Protein AF-A0A765T7K8-F1 (afdb_monomer_lite)

Sequence (261 aa):
RKKAEQQAQQDKNAQQQSDTEASRLKYTEEAQKAYERLQTPLEKYTARQEELNKALKDGKILQADYNTLMAAAKKDYEATLKKPKQFGVKVSAGDRQEDSAHAALLTLQAELRTLEKHAGANEKISQQRRDLWKAESQFAVLEEAAQRRQLSAQEKSLLVHKEETLEYKRQLAELGDKVEHQKRLNTLAQQADKFAQQQRAKRAAIDAKNRGMTDRQAAREATEQRLKEQYGDNPLALNNVMSEQKKTWAAEDQLRGSWMA

Organism: Escherichia coli (NCBI:txid562)

Secondary structure (DSSP, 8-state):
-HHHHHHHHHHHHHHHHHHHHHHHHHHHHHHHHHHHHHS-HHHHHHHHHHHHHHHHHTTSS-HHHHHHHHHHHHHHHHHHHS-------PPPHHHHHHHHHHHHHHHHHHHHHHHHHTGGGT-PPPHHHHHHHHHHHHHHHHHHHHHHSPPPHHHHHHHHTHHHHHHHHHHHHHHHHHHHHHHHHHHHHHHHHHHHHHHHHHHHHHHHHHTT--HHHHHHHHHHHHHHHHHTT-HHHHHHHHHHHHHHHHHHHHHHHHHH-

InterPro domains:
  IPR006431 Bacteriophage tail tape measure, C-terminal [TIGR01541] (102-261)

Structure (mmCIF, N/CA/C/O backbone):
data_AF-A0A765T7K8-F1
#
_entry.id   AF-A0A765T7K8-F1
#
loop_
_atom_site.group_PDB
_atom_site.id
_atom_site.type_symbol
_atom_site.label_atom_id
_atom_site.label_alt_id
_atom_site.label_comp_id
_atom_site.label_asym_id
_atom_site.label_entity_id
_atom_site.label_seq_id
_atom_site.pdbx_PDB_ins_code
_atom_site.Cartn_x
_atom_site.Cartn_y
_atom_site.Cartn_z
_atom_site.occupancy
_atom_site.B_iso_or_equiv
_atom_site.auth_seq_id
_atom_site.auth_comp_id
_atom_site.auth_asym_id
_atom_site.auth_atom_id
_atom_site.pdbx_PDB_model_num
ATOM 1 N N . ARG A 1 1 ? -81.537 32.402 48.163 1.00 58.38 1 ARG A N 1
ATOM 2 C CA . ARG A 1 1 ? -80.990 31.639 47.013 1.00 58.38 1 ARG A CA 1
ATOM 3 C C . ARG A 1 1 ? -79.795 32.365 46.382 1.00 58.38 1 ARG A C 1
ATOM 5 O O . ARG A 1 1 ? -78.698 31.879 46.593 1.00 58.38 1 ARG A O 1
ATOM 12 N N . LYS A 1 2 ? -79.936 33.591 45.845 1.00 57.03 2 LYS A N 1
ATOM 13 C CA . LYS A 1 2 ? -78.810 34.379 45.271 1.00 57.03 2 LYS A CA 1
ATOM 14 C C . LYS A 1 2 ? -77.553 34.544 46.157 1.00 57.03 2 LYS A C 1
ATOM 16 O O . LYS A 1 2 ? -76.443 34.485 45.649 1.00 57.03 2 LYS A O 1
ATOM 21 N N . LYS A 1 3 ? -77.706 34.714 47.479 1.00 57.28 3 LYS A N 1
ATOM 22 C CA . LYS A 1 3 ? -76.573 34.900 48.415 1.00 57.28 3 LYS A CA 1
ATOM 23 C C . LYS A 1 3 ? -75.748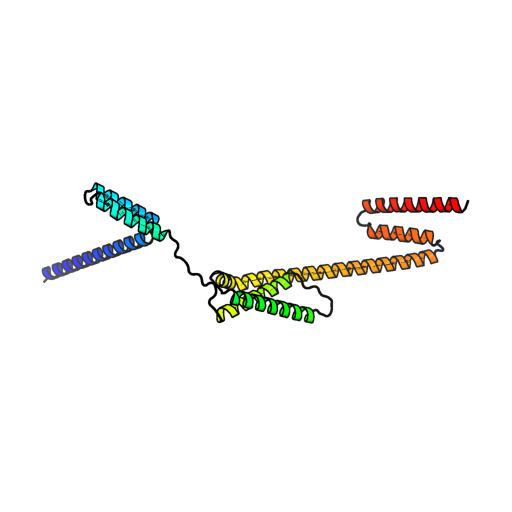 33.619 48.648 1.00 57.28 3 LYS A C 1
ATOM 25 O O . LYS A 1 3 ? -74.546 33.699 48.845 1.00 57.28 3 LYS A O 1
ATOM 30 N N . ALA A 1 4 ? -76.388 32.447 48.586 1.00 61.38 4 ALA A N 1
ATOM 31 C CA . ALA A 1 4 ? -75.717 31.152 48.738 1.00 61.38 4 ALA A CA 1
ATOM 32 C C . ALA A 1 4 ? -74.970 30.745 47.456 1.00 61.38 4 ALA A C 1
ATOM 34 O O . ALA A 1 4 ? -73.890 30.172 47.528 1.00 61.38 4 ALA A O 1
ATOM 35 N N . GLU A 1 5 ? -75.509 31.103 46.287 1.00 60.47 5 GLU A N 1
ATOM 36 C CA . GLU A 1 5 ? -74.840 30.909 44.993 1.00 60.47 5 GLU A CA 1
ATOM 37 C C . GLU A 1 5 ? -73.615 31.823 44.837 1.00 60.47 5 GLU A C 1
ATOM 39 O O . GLU A 1 5 ? -72.589 31.375 44.336 1.00 60.47 5 GLU A O 1
ATOM 44 N N . GLN A 1 6 ? -73.674 33.071 45.322 1.00 63.88 6 GLN A N 1
ATOM 45 C CA . GLN A 1 6 ? -72.508 33.966 45.340 1.00 63.88 6 GLN A CA 1
ATOM 46 C C . GLN A 1 6 ? -71.390 33.470 46.266 1.00 63.88 6 GLN A C 1
ATOM 48 O O . GLN A 1 6 ? -70.230 33.505 45.865 1.00 63.88 6 GLN A O 1
ATOM 53 N N . GLN A 1 7 ? -71.728 32.965 47.457 1.00 67.38 7 GLN A N 1
ATOM 54 C CA . GLN A 1 7 ? -70.745 32.401 48.388 1.00 67.38 7 GLN A CA 1
ATOM 55 C C . GLN A 1 7 ? -70.076 31.148 47.800 1.00 67.38 7 GLN A C 1
ATOM 57 O O . GLN A 1 7 ? -68.855 31.063 47.753 1.00 67.38 7 GLN A O 1
ATOM 62 N N . ALA A 1 8 ? -70.867 30.228 47.234 1.00 70.56 8 ALA A N 1
ATOM 63 C CA . ALA A 1 8 ? -70.343 29.019 46.596 1.00 70.56 8 ALA A CA 1
ATOM 64 C C . ALA A 1 8 ? -69.451 29.321 45.377 1.00 70.56 8 ALA A C 1
ATOM 66 O O . ALA A 1 8 ? -68.524 28.566 45.084 1.00 70.56 8 ALA A O 1
ATOM 67 N N . GLN A 1 9 ? -69.714 30.418 44.658 1.00 67.94 9 GLN A N 1
ATOM 68 C CA . GLN A 1 9 ? -68.868 30.861 43.550 1.00 67.94 9 GLN A CA 1
ATOM 69 C C . GLN A 1 9 ? -67.563 31.512 44.040 1.00 67.94 9 GLN A C 1
ATOM 71 O O . GLN A 1 9 ? -66.519 31.314 43.422 1.00 67.94 9 GLN A O 1
ATOM 76 N N . GLN A 1 10 ? -67.596 32.251 45.155 1.00 69.88 10 GLN A N 1
ATOM 77 C CA . GLN A 1 10 ? -66.394 32.807 45.789 1.00 69.88 10 GLN A CA 1
ATOM 78 C C . GLN A 1 10 ? -65.484 31.713 46.354 1.00 69.88 10 GLN A C 1
ATOM 80 O O . GLN A 1 10 ? -64.283 31.751 46.094 1.00 69.88 10 GLN A O 1
ATOM 85 N N . ASP A 1 11 ? -66.042 30.708 47.030 1.00 71.38 11 ASP A N 1
ATOM 86 C CA . ASP A 1 11 ? -65.268 29.591 47.584 1.00 71.38 11 ASP A CA 1
ATOM 87 C C . ASP A 1 11 ? -64.615 28.757 46.467 1.00 71.38 11 ASP A C 1
ATOM 89 O O . ASP A 1 11 ? -63.445 28.390 46.559 1.00 71.38 11 ASP A O 1
ATOM 93 N N . LYS A 1 12 ? -65.322 28.537 45.346 1.00 73.88 12 LYS A N 1
ATOM 94 C CA . LYS A 1 12 ? -64.746 27.891 44.153 1.00 73.88 12 LYS A CA 1
ATOM 95 C C . LYS A 1 12 ? -63.601 28.698 43.541 1.00 73.88 12 LYS A C 1
ATOM 97 O O . LYS A 1 12 ? -62.597 28.110 43.151 1.00 73.88 12 LYS A O 1
ATOM 102 N N . ASN A 1 13 ? -63.731 30.023 43.467 1.00 70.69 13 ASN A N 1
ATOM 103 C CA . ASN A 1 13 ? -62.672 30.885 42.941 1.00 70.69 13 ASN A CA 1
ATOM 104 C C . ASN A 1 13 ? -61.448 30.922 43.871 1.00 70.69 13 ASN A C 1
ATOM 106 O O . ASN A 1 13 ? -60.323 30.891 43.382 1.00 70.69 13 ASN A O 1
ATOM 110 N N . ALA A 1 14 ? -61.649 30.940 45.193 1.00 70.25 14 ALA A N 1
ATOM 111 C CA . ALA A 1 14 ? -60.563 30.877 46.173 1.00 70.25 14 ALA A CA 1
ATOM 112 C C . ALA A 1 14 ? -59.824 29.528 46.119 1.00 70.25 14 ALA A C 1
ATOM 114 O O . ALA A 1 14 ? -58.594 29.495 46.146 1.00 70.25 14 ALA A O 1
ATOM 115 N N . GLN A 1 15 ? -60.561 28.424 45.954 1.00 68.75 15 GLN A N 1
ATOM 116 C CA . GLN A 1 15 ? -59.975 27.095 45.778 1.00 68.75 15 GLN A CA 1
ATOM 117 C C . GLN A 1 15 ? -59.142 27.017 44.489 1.00 68.75 15 GLN A C 1
ATOM 119 O O . GLN A 1 15 ? -57.998 26.577 44.520 1.00 68.75 15 GLN A O 1
ATOM 124 N N . GLN A 1 16 ? -59.668 27.531 43.371 1.00 70.38 16 GLN A N 1
ATOM 125 C CA . GLN A 1 16 ? -58.941 27.579 42.098 1.00 70.38 16 GLN A CA 1
ATOM 126 C C . GLN A 1 16 ? -57.680 28.449 42.172 1.00 70.38 16 GLN A C 1
ATOM 128 O O . GLN A 1 16 ? -56.655 28.090 41.593 1.00 70.38 16 GLN A O 1
ATOM 133 N N . GLN A 1 17 ? -57.723 29.574 42.893 1.00 67.00 17 GLN A N 1
ATOM 134 C CA . GLN A 1 17 ? -56.542 30.409 43.130 1.00 67.00 17 GLN A CA 1
ATOM 135 C C . GLN A 1 17 ? -55.492 29.672 43.969 1.00 67.00 17 GLN A C 1
ATOM 137 O O . GLN A 1 17 ? -54.326 29.648 43.580 1.00 67.00 17 GLN A O 1
ATOM 142 N N . SER A 1 18 ? -55.904 28.991 45.042 1.00 69.81 18 SER A N 1
ATOM 143 C CA . SER A 1 18 ? -55.010 28.181 45.879 1.00 69.81 18 SER A CA 1
ATOM 144 C C . SER A 1 18 ? -54.365 27.025 45.102 1.00 69.81 18 SER A C 1
ATOM 146 O O . SER A 1 18 ? -53.151 26.834 45.178 1.00 69.81 18 SER A O 1
ATOM 148 N N . ASP A 1 19 ? -55.136 26.312 44.277 1.00 69.44 19 ASP A N 1
ATOM 149 C CA . ASP A 1 19 ? -54.627 25.219 43.440 1.00 69.44 19 ASP A CA 1
ATOM 150 C C . ASP A 1 19 ? -53.649 25.729 42.364 1.00 69.44 19 ASP A C 1
ATOM 152 O O . ASP A 1 19 ? -52.664 25.061 42.023 1.00 69.44 19 ASP A O 1
ATOM 156 N N . THR A 1 20 ? -53.872 26.949 41.861 1.00 68.00 20 THR A N 1
ATOM 157 C CA . THR A 1 20 ? -52.977 27.614 40.902 1.00 68.00 20 THR A CA 1
ATOM 158 C C . THR A 1 20 ? -51.671 28.050 41.569 1.00 68.00 20 THR A C 1
ATOM 160 O O . THR A 1 20 ? -50.594 27.841 41.008 1.00 68.00 20 THR A O 1
ATOM 163 N N . GLU A 1 21 ? -51.732 28.604 42.782 1.00 70.00 21 GLU A N 1
ATOM 164 C CA . GLU A 1 21 ? -50.549 28.976 43.566 1.00 70.00 21 GLU A CA 1
ATOM 165 C C . GLU A 1 21 ? -49.727 27.752 43.976 1.00 70.00 21 GLU A C 1
ATOM 167 O O . GLU A 1 21 ? -48.508 27.745 43.799 1.00 70.00 21 GLU A O 1
ATOM 172 N N . ALA A 1 22 ? -50.381 26.678 44.425 1.00 72.12 22 ALA A N 1
ATOM 173 C CA . ALA A 1 22 ? -49.722 25.419 44.756 1.00 72.12 22 ALA A CA 1
ATOM 174 C C . ALA A 1 22 ? -49.030 24.794 43.533 1.00 72.12 22 ALA A C 1
ATOM 176 O O . ALA A 1 22 ? -47.910 24.290 43.637 1.00 72.12 22 ALA A O 1
ATOM 177 N N . SER A 1 23 ? -49.658 24.863 42.356 1.00 70.06 23 SER A N 1
ATOM 178 C CA . SER A 1 23 ? -49.063 24.379 41.102 1.00 70.06 23 SER A CA 1
ATOM 179 C C . SER A 1 23 ? -47.876 25.237 40.660 1.00 70.06 23 SER A C 1
ATOM 181 O O . SER A 1 23 ? -46.854 24.706 40.223 1.00 70.06 23 SER A O 1
ATOM 183 N N . ARG A 1 24 ? -47.966 26.563 40.829 1.00 69.56 24 ARG A N 1
ATOM 184 C CA . ARG A 1 24 ? -46.871 27.495 40.535 1.00 69.56 24 ARG A CA 1
ATOM 185 C C . ARG A 1 24 ? -45.675 27.263 41.459 1.00 69.56 24 ARG A C 1
ATOM 187 O O . ARG A 1 24 ? -44.549 27.242 40.972 1.00 69.56 24 ARG A O 1
ATOM 194 N N . LEU A 1 25 ? -45.918 27.023 42.749 1.00 70.62 25 LEU A N 1
ATOM 195 C CA . LEU A 1 25 ? -44.881 26.694 43.732 1.00 70.62 25 LEU A CA 1
ATOM 196 C C . LEU A 1 25 ? -44.179 25.373 43.398 1.00 70.62 25 LEU A C 1
ATOM 198 O O . LEU A 1 25 ? -42.950 25.340 43.335 1.00 70.62 25 LEU A O 1
ATOM 202 N N . LYS A 1 26 ? -44.936 24.316 43.077 1.00 71.50 26 LYS A N 1
ATOM 203 C CA . LYS A 1 26 ? -44.362 23.031 42.641 1.00 71.50 26 LYS A CA 1
ATOM 204 C C . LYS A 1 26 ? -43.491 23.181 41.395 1.00 71.50 26 LYS A C 1
ATOM 206 O O . LYS A 1 26 ? -42.377 22.671 41.373 1.00 71.50 26 LYS A O 1
ATOM 211 N N . TYR A 1 27 ? -43.954 23.939 40.399 1.00 66.44 27 TYR A N 1
ATOM 212 C CA . TYR A 1 27 ? -43.170 24.203 39.192 1.00 66.44 27 TYR A CA 1
ATOM 213 C C . TYR A 1 27 ? -41.882 24.984 39.498 1.00 66.44 27 TYR A C 1
ATOM 215 O O . TYR A 1 27 ? -40.828 24.677 38.946 1.00 66.44 27 TYR A O 1
ATOM 223 N N . THR A 1 28 ? -41.926 25.963 40.411 1.00 63.03 28 THR A N 1
ATOM 224 C CA . THR A 1 28 ? -40.717 26.694 40.824 1.00 63.03 28 THR A CA 1
ATOM 225 C C . THR A 1 28 ? -39.743 25.832 41.624 1.00 63.03 28 THR A C 1
ATOM 227 O O . THR A 1 28 ? -38.540 25.933 41.401 1.00 63.03 28 THR A O 1
ATOM 230 N N . GLU A 1 29 ? -40.231 24.948 42.496 1.00 69.38 29 GLU A N 1
ATOM 231 C CA . GLU A 1 29 ? -39.387 24.010 43.246 1.00 69.38 29 GLU A CA 1
ATOM 232 C C . GLU A 1 29 ? -38.739 22.968 42.327 1.00 69.38 29 GLU A C 1
ATOM 234 O O . GLU A 1 29 ? -37.563 22.636 42.482 1.00 69.38 29 GLU A O 1
ATOM 239 N N . GLU A 1 30 ? -39.479 22.451 41.345 1.00 66.62 30 GLU A N 1
ATOM 240 C CA . GLU A 1 30 ? -38.943 21.526 40.346 1.00 66.62 30 GLU A CA 1
ATOM 241 C C . GLU A 1 30 ? -37.918 22.205 39.434 1.00 66.62 30 GLU A C 1
ATOM 243 O O . GLU A 1 30 ? -36.868 21.621 39.159 1.00 66.62 30 GLU A O 1
ATOM 248 N N . ALA A 1 31 ? -38.165 23.454 39.029 1.00 58.75 31 ALA A N 1
ATOM 249 C CA . ALA A 1 31 ? -37.215 24.247 38.255 1.00 58.75 31 ALA A CA 1
ATOM 250 C C . ALA A 1 31 ? -35.927 24.544 39.045 1.00 58.75 31 ALA A C 1
ATOM 252 O O . ALA A 1 31 ? -34.832 24.447 38.490 1.00 58.75 31 ALA A O 1
ATOM 253 N N . GLN A 1 32 ? -36.032 24.835 40.346 1.00 61.94 32 GLN A N 1
ATOM 254 C CA . GLN A 1 32 ? -34.874 25.013 41.228 1.00 61.94 32 GLN A CA 1
ATOM 255 C C . GLN A 1 32 ? -34.077 23.713 41.382 1.00 61.94 32 GLN A C 1
ATOM 257 O O . GLN A 1 32 ? -32.867 23.713 41.168 1.00 61.94 32 GLN A O 1
ATOM 262 N N . LYS A 1 33 ? -34.744 22.577 41.619 1.00 66.56 33 LYS A N 1
ATOM 263 C CA . LYS A 1 33 ? -34.088 21.257 41.678 1.00 66.56 33 LYS A CA 1
ATOM 264 C C . LYS A 1 33 ? -33.440 20.864 40.350 1.00 66.56 33 LYS A C 1
ATOM 266 O O . LYS A 1 33 ? -32.402 20.203 40.337 1.00 66.56 33 LYS A O 1
ATOM 271 N N . ALA A 1 34 ? -34.034 21.241 39.219 1.00 56.97 34 ALA A N 1
ATOM 272 C CA . ALA A 1 34 ? -33.445 21.028 37.899 1.00 56.97 34 ALA A CA 1
ATOM 273 C C . ALA A 1 34 ? -32.184 21.886 37.700 1.00 56.97 34 ALA A C 1
ATOM 275 O O . ALA A 1 34 ? -31.179 21.383 37.198 1.00 56.97 34 ALA A O 1
ATOM 276 N N . TYR A 1 35 ? -32.200 23.137 38.163 1.00 58.53 35 TYR A N 1
ATOM 277 C CA . TYR A 1 35 ? -31.032 24.016 38.149 1.00 58.53 35 TYR A CA 1
ATOM 278 C C . TYR A 1 35 ? -29.905 23.495 39.062 1.00 58.53 35 TYR A C 1
ATOM 280 O O . TYR A 1 35 ? -28.756 23.402 38.638 1.00 58.53 35 TYR A O 1
ATOM 288 N N . GLU A 1 36 ? -30.233 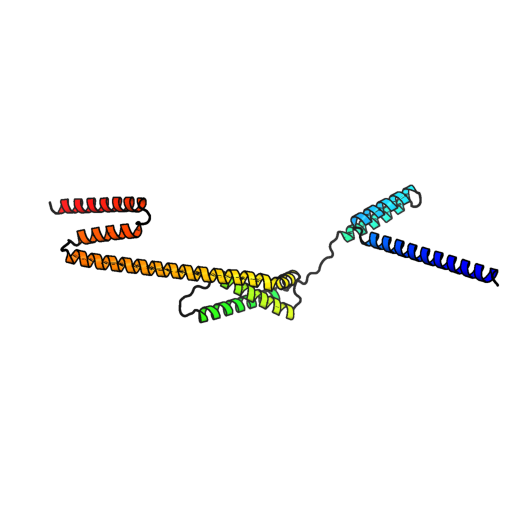23.027 40.269 1.00 61.72 36 GLU A N 1
ATOM 289 C CA . GLU A 1 36 ? -29.290 22.361 41.185 1.00 61.72 36 GLU A CA 1
ATOM 290 C C . GLU A 1 36 ? -28.697 21.072 40.591 1.00 61.72 36 GLU A C 1
ATOM 292 O O . GLU A 1 36 ? -27.556 20.700 40.871 1.00 61.72 36 GLU A O 1
ATOM 297 N N . ARG A 1 37 ? -29.440 20.359 39.738 1.00 61.06 37 ARG A N 1
ATOM 298 C CA . ARG A 1 37 ? -28.923 19.183 39.018 1.00 61.06 37 ARG A CA 1
ATOM 299 C C . ARG A 1 37 ? -27.948 19.553 37.901 1.00 61.06 37 ARG A C 1
ATOM 301 O O . ARG A 1 37 ? -27.043 18.763 37.645 1.00 61.06 37 ARG A O 1
ATOM 308 N N . LEU A 1 38 ? -28.110 20.724 37.285 1.00 57.84 38 LEU A N 1
ATOM 309 C CA . LEU A 1 38 ? -27.259 21.228 36.201 1.00 57.84 38 LEU A CA 1
ATOM 310 C C . LEU A 1 38 ? -25.970 21.905 36.692 1.00 57.84 38 LEU A C 1
ATOM 312 O O . LEU A 1 38 ? -25.028 22.020 35.913 1.00 57.84 38 LEU A O 1
ATOM 316 N N . GLN A 1 39 ? -25.903 22.314 37.963 1.00 68.50 39 GLN A N 1
ATOM 317 C CA . GLN A 1 39 ? -24.692 22.902 38.541 1.00 68.50 39 GLN A CA 1
ATOM 318 C C . GLN A 1 39 ? -23.508 21.930 38.513 1.00 68.50 39 GLN A C 1
ATOM 320 O O . GLN A 1 39 ? -23.612 20.760 38.911 1.00 68.50 39 GLN A O 1
ATOM 325 N N . THR A 1 40 ? -22.353 22.445 38.096 1.00 76.50 40 THR A N 1
ATOM 326 C CA . THR A 1 40 ? -21.094 21.700 38.119 1.00 76.50 40 THR A CA 1
ATOM 327 C C . THR A 1 40 ? -20.693 21.362 39.563 1.00 76.50 40 THR A C 1
ATOM 329 O O . THR A 1 40 ? -21.067 22.070 40.502 1.00 76.50 40 THR A O 1
ATOM 332 N N . PRO A 1 41 ? -19.908 20.294 39.798 1.00 77.88 41 PRO A N 1
ATOM 333 C CA . PRO A 1 41 ? -19.452 19.958 41.149 1.00 77.88 41 PRO A CA 1
ATOM 334 C C . PRO A 1 41 ? -18.697 21.099 41.849 1.00 77.88 41 PRO A C 1
ATOM 336 O O . PRO A 1 41 ? -18.806 21.246 43.065 1.00 77.88 41 PRO A O 1
ATOM 339 N N . LEU A 1 42 ? -17.977 21.928 41.084 1.00 78.81 42 LEU A N 1
ATOM 340 C CA . LEU A 1 42 ? -17.292 23.113 41.599 1.00 78.81 42 LEU A CA 1
ATOM 341 C C . LEU A 1 42 ? -18.289 24.195 42.033 1.00 78.81 42 LEU A C 1
ATOM 343 O O . LEU A 1 42 ? -18.158 24.723 43.132 1.00 78.81 42 LEU A O 1
ATOM 347 N N . GLU A 1 43 ? -19.314 24.469 41.224 1.00 81.25 43 GLU A N 1
ATOM 348 C CA . GLU A 1 43 ? -20.375 25.433 41.556 1.00 81.25 43 GLU A CA 1
ATOM 349 C C . GLU A 1 43 ? -21.179 25.015 42.795 1.00 81.25 43 GLU A C 1
ATOM 351 O O . GLU A 1 43 ? -21.548 25.855 43.616 1.00 81.25 43 GLU A O 1
ATOM 356 N N . LYS A 1 44 ? -21.406 23.709 42.983 1.00 80.38 44 LYS A N 1
ATOM 357 C CA . LYS A 1 44 ? -22.042 23.171 44.198 1.00 80.38 44 LYS A CA 1
ATOM 358 C C . LYS A 1 44 ? -21.182 23.392 45.436 1.00 80.38 44 LYS A C 1
ATOM 360 O O . LYS A 1 44 ? -21.698 23.763 46.488 1.00 80.38 44 LYS A O 1
ATOM 365 N N . TYR A 1 45 ? -19.872 23.186 45.312 1.00 81.81 45 TYR A N 1
ATOM 366 C CA . TYR A 1 45 ? -18.929 23.430 46.398 1.00 81.81 45 TYR A CA 1
ATOM 367 C C . TYR A 1 45 ? -18.862 24.920 46.765 1.00 81.81 45 TYR A C 1
ATOM 369 O O . TYR A 1 45 ? -18.935 25.259 47.947 1.00 81.81 45 TYR A O 1
ATOM 377 N N . THR A 1 46 ? -18.808 25.816 45.773 1.00 82.38 46 THR A N 1
ATOM 378 C CA . THR A 1 46 ? -18.792 27.267 46.015 1.00 82.38 46 THR A CA 1
ATOM 379 C C . THR A 1 46 ? -20.101 27.762 46.626 1.00 82.38 46 THR A C 1
ATOM 381 O O . THR A 1 46 ? -20.064 28.505 47.604 1.00 82.38 46 THR A O 1
ATOM 384 N N . ALA A 1 47 ? -21.255 27.292 46.141 1.00 81.88 47 ALA A N 1
ATOM 385 C CA . ALA A 1 47 ? -22.555 27.648 46.711 1.00 81.88 47 ALA A CA 1
ATOM 386 C C . ALA A 1 47 ? -22.687 27.177 48.170 1.00 81.88 47 ALA A C 1
ATOM 388 O O . ALA A 1 47 ? -23.154 27.923 49.032 1.00 81.88 47 ALA A O 1
ATOM 389 N N . ARG A 1 48 ? -22.199 25.967 48.482 1.00 82.19 48 ARG A N 1
ATOM 390 C CA . ARG A 1 48 ? -22.181 25.445 49.855 1.00 82.19 48 ARG A CA 1
ATOM 391 C C . ARG A 1 48 ? -21.256 26.252 50.765 1.00 82.19 48 ARG A C 1
ATOM 393 O O . ARG A 1 48 ? -21.596 26.504 51.918 1.00 82.19 48 ARG A O 1
ATOM 400 N N . GLN A 1 49 ? -20.107 26.687 50.254 1.00 79.00 49 GLN A N 1
ATOM 401 C CA . GLN A 1 49 ? -19.196 27.573 50.975 1.00 79.00 49 GLN A CA 1
ATOM 402 C C . GLN A 1 49 ? -19.848 28.931 51.284 1.00 79.00 49 GLN A C 1
ATOM 404 O O . GLN A 1 49 ? -19.722 29.431 52.402 1.00 79.00 49 GLN A O 1
ATOM 409 N N . GLU A 1 50 ? -20.561 29.529 50.331 1.00 85.50 50 GLU A N 1
ATOM 410 C CA . GLU A 1 50 ? -21.278 30.796 50.529 1.00 85.50 50 GLU A CA 1
ATOM 411 C C . GLU A 1 50 ? -22.423 30.673 51.541 1.00 85.50 50 GLU A C 1
ATOM 413 O O . GLU A 1 50 ? -22.563 31.529 52.418 1.00 85.50 50 GLU A O 1
ATOM 418 N N . GLU A 1 51 ? -23.195 29.587 51.474 1.00 86.62 51 GLU A N 1
ATOM 419 C CA . GLU A 1 51 ? -24.269 29.288 52.423 1.00 86.62 51 GLU A CA 1
ATOM 420 C C . GLU A 1 51 ? -23.732 29.160 53.856 1.00 86.62 51 GLU A C 1
ATOM 422 O O . GLU A 1 51 ? -24.242 29.807 54.773 1.00 86.62 51 GLU A O 1
ATOM 427 N N . LEU A 1 52 ? -22.656 28.389 54.046 1.00 84.19 52 LEU A N 1
ATOM 428 C CA . LEU A 1 52 ? -22.017 28.213 55.350 1.00 84.19 52 LEU A CA 1
ATOM 429 C C . LEU A 1 52 ? -21.426 29.529 55.877 1.00 84.19 52 LEU A C 1
ATOM 431 O O . LEU A 1 52 ? -21.572 29.838 57.058 1.00 84.19 52 LEU A O 1
ATOM 435 N N . ASN A 1 53 ? -20.820 30.345 55.009 1.00 85.75 53 ASN A N 1
ATOM 436 C CA . ASN A 1 53 ? -20.318 31.670 55.382 1.00 85.75 53 ASN A CA 1
ATOM 437 C C . ASN A 1 53 ? -21.442 32.611 55.828 1.00 85.75 53 ASN A C 1
ATOM 439 O O . ASN A 1 53 ? -21.268 33.379 56.776 1.00 85.75 53 ASN A O 1
ATOM 443 N N . LYS A 1 54 ? -22.596 32.566 55.157 1.00 86.69 54 LYS A N 1
ATOM 444 C CA . LYS A 1 54 ? -23.767 33.362 55.533 1.00 86.69 54 LYS A CA 1
ATOM 445 C C . LYS A 1 54 ? -24.373 32.870 56.846 1.00 86.69 54 LYS A C 1
ATOM 447 O O . LYS A 1 54 ? -24.648 33.683 57.717 1.00 86.69 54 LYS A O 1
ATOM 452 N N . ALA A 1 55 ? -24.507 31.557 57.028 1.00 83.81 55 ALA A N 1
ATOM 453 C CA . ALA A 1 55 ? -25.005 30.970 58.270 1.00 83.81 55 ALA A CA 1
ATOM 454 C C . ALA A 1 55 ? -24.110 31.306 59.475 1.00 83.81 55 ALA A C 1
ATOM 456 O O . ALA A 1 55 ? -24.624 31.554 60.565 1.00 83.81 55 ALA A O 1
ATOM 457 N N . LEU A 1 56 ? -22.788 31.357 59.273 1.00 84.25 56 LEU A N 1
ATOM 458 C CA . LEU A 1 56 ? -21.827 31.767 60.297 1.00 84.25 56 LEU A CA 1
ATOM 459 C C . LEU A 1 56 ? -21.968 33.260 60.636 1.00 84.25 56 LEU A C 1
ATOM 461 O O . LEU A 1 56 ? -21.999 33.619 61.810 1.00 84.25 56 LEU A O 1
ATOM 465 N N . LYS A 1 57 ? -22.108 34.127 59.622 1.00 85.06 57 LYS A N 1
ATOM 466 C CA . LYS A 1 57 ? -22.342 35.573 59.809 1.00 85.06 57 LYS A CA 1
ATOM 467 C C . LYS A 1 57 ? -23.670 35.873 60.506 1.00 85.06 57 LYS A C 1
ATOM 469 O O . LYS A 1 57 ? -23.720 36.762 61.347 1.00 85.06 57 LYS A O 1
ATOM 474 N N . ASP A 1 58 ? -24.714 35.115 60.182 1.00 86.25 58 ASP A N 1
ATOM 475 C CA . ASP A 1 58 ? -26.042 35.226 60.792 1.00 86.25 58 ASP A CA 1
ATOM 476 C C . ASP A 1 58 ? -26.094 34.609 62.211 1.00 86.25 58 ASP A C 1
ATOM 478 O O . ASP A 1 58 ? -27.154 34.607 62.835 1.00 86.25 58 ASP A O 1
ATOM 482 N N . GLY A 1 59 ? -24.988 34.040 62.716 1.00 85.06 59 GLY A N 1
ATOM 483 C CA . GLY A 1 59 ? -24.907 33.402 64.037 1.00 85.06 59 GLY A CA 1
ATOM 484 C C . GLY A 1 59 ? -25.698 32.094 64.167 1.00 85.06 59 GLY A C 1
ATOM 485 O O . GLY A 1 59 ? -25.924 31.621 65.277 1.00 85.06 59 GLY A O 1
ATOM 486 N N . LYS A 1 60 ? -26.135 31.504 63.047 1.00 85.00 60 LYS A N 1
ATOM 487 C CA . LYS A 1 60 ? -26.949 30.275 63.007 1.00 85.00 60 LYS A CA 1
ATOM 488 C C . LYS A 1 60 ? -26.129 29.002 63.205 1.00 85.00 60 LYS A C 1
ATOM 490 O O . LYS A 1 60 ? -26.702 27.957 63.497 1.00 85.00 60 LYS A O 1
ATOM 495 N N . ILE A 1 61 ? -24.814 29.084 63.017 1.00 82.88 61 ILE A N 1
ATOM 496 C CA . ILE A 1 61 ? -23.864 27.989 63.231 1.00 82.88 61 ILE A CA 1
ATOM 497 C C . ILE A 1 61 ? -22.645 28.501 63.997 1.00 82.88 61 ILE A C 1
ATOM 499 O O . ILE A 1 61 ? -22.270 29.668 63.870 1.00 82.88 61 ILE A O 1
ATOM 503 N N . LEU A 1 62 ? -21.999 27.622 64.763 1.00 88.50 62 LEU A N 1
ATOM 504 C CA . LEU A 1 62 ? -20.725 27.929 65.407 1.00 88.50 62 LEU A CA 1
ATOM 505 C C . LEU A 1 62 ? -19.557 27.698 64.439 1.00 88.50 62 LEU A C 1
ATOM 507 O O . LEU A 1 62 ? -19.656 26.945 63.469 1.00 88.50 62 LEU A O 1
ATOM 511 N N . GLN A 1 63 ? -18.399 28.293 64.736 1.00 81.00 63 GLN A N 1
ATOM 512 C CA . GLN A 1 63 ? -17.181 28.106 63.935 1.00 81.00 63 GLN A CA 1
ATOM 513 C C . GLN A 1 63 ? -16.767 26.623 63.825 1.00 81.00 63 GLN A C 1
ATOM 515 O O . GLN A 1 63 ? -16.246 26.197 62.794 1.00 81.00 63 GLN A O 1
ATOM 520 N N . ALA A 1 64 ? -17.017 25.826 64.870 1.00 83.12 64 ALA A N 1
ATOM 521 C CA . ALA A 1 64 ? -16.753 24.386 64.870 1.00 83.12 64 ALA A CA 1
ATOM 522 C C . ALA A 1 64 ? -17.644 23.630 63.865 1.00 83.12 64 ALA A C 1
ATOM 524 O O . ALA A 1 64 ? -17.154 22.776 63.118 1.00 83.12 64 ALA A O 1
ATOM 525 N N . ASP A 1 65 ? -18.925 23.997 63.789 1.00 79.69 65 ASP A N 1
ATOM 526 C CA . ASP A 1 65 ? -19.883 23.417 62.843 1.00 79.69 65 ASP A CA 1
ATOM 527 C C . ASP A 1 65 ? -19.545 23.830 61.410 1.00 79.69 65 ASP A C 1
ATOM 529 O O . ASP A 1 65 ? -19.537 22.991 60.509 1.00 79.69 65 ASP A O 1
ATOM 533 N N . TYR A 1 66 ? -19.164 25.097 61.205 1.00 83.25 66 TYR A N 1
ATOM 534 C CA . TYR A 1 66 ? -18.670 25.591 59.919 1.00 83.25 66 TYR A CA 1
ATOM 535 C C . TYR A 1 66 ? -17.479 24.762 59.420 1.00 83.25 66 TYR A C 1
ATOM 537 O O . TYR A 1 66 ? -17.488 24.282 58.287 1.00 83.25 66 TYR A O 1
ATOM 545 N N . ASN A 1 67 ? -16.474 24.535 60.273 1.00 83.81 67 ASN A N 1
ATOM 546 C CA . ASN A 1 67 ? -15.284 23.766 59.904 1.00 83.81 67 ASN A CA 1
ATOM 547 C C . ASN A 1 67 ? -15.632 22.310 59.546 1.00 83.81 67 ASN A C 1
ATOM 549 O O . ASN A 1 67 ? -15.096 21.764 58.580 1.00 83.81 67 ASN A O 1
ATOM 553 N N . THR A 1 68 ? -16.556 21.696 60.290 1.00 87.94 68 THR A N 1
ATOM 554 C CA . THR A 1 68 ? -17.007 20.314 60.061 1.00 87.94 68 THR A CA 1
ATOM 555 C C . THR A 1 68 ? -17.778 20.186 58.744 1.00 87.94 68 THR A C 1
ATOM 557 O O . THR A 1 68 ? -17.489 19.304 57.932 1.00 87.94 68 THR A O 1
ATOM 560 N N . LEU A 1 69 ? -18.718 21.099 58.487 1.00 83.31 69 LEU A N 1
ATOM 561 C CA . LEU A 1 69 ? -19.532 21.109 57.269 1.00 83.31 69 LEU A CA 1
ATOM 562 C C . LEU A 1 69 ? -18.709 21.470 56.027 1.00 83.31 69 LEU A C 1
ATOM 564 O O . LEU A 1 69 ? -18.923 20.890 54.962 1.00 83.31 69 LEU A O 1
ATOM 568 N N . MET A 1 70 ? -17.726 22.363 56.164 1.00 86.81 70 MET A N 1
ATOM 569 C CA . MET A 1 70 ? -16.790 22.698 55.092 1.00 86.81 70 MET A CA 1
ATOM 570 C C . MET A 1 70 ? -15.884 21.510 54.742 1.00 86.81 70 MET A C 1
ATOM 572 O O . MET A 1 70 ? -15.660 21.223 53.566 1.00 86.81 70 MET A O 1
ATOM 576 N N . ALA A 1 71 ? -15.389 20.778 55.746 1.00 85.25 71 ALA A N 1
ATOM 577 C CA . ALA A 1 71 ? -14.579 19.583 55.519 1.00 85.25 71 ALA A CA 1
ATOM 578 C C . ALA A 1 71 ? -15.374 18.481 54.797 1.00 85.25 71 ALA A C 1
ATOM 580 O O . ALA A 1 71 ? -14.846 17.843 53.884 1.00 85.25 71 ALA A O 1
ATOM 581 N N . ALA A 1 72 ? -16.647 18.293 55.158 1.00 84.75 72 ALA A N 1
ATOM 582 C CA . ALA A 1 72 ? -17.548 17.375 54.465 1.00 84.75 72 ALA A CA 1
ATOM 583 C C . ALA A 1 72 ? -17.779 17.800 53.004 1.00 84.75 72 ALA A C 1
ATOM 585 O O . ALA A 1 72 ? -17.541 17.008 52.096 1.00 84.75 72 ALA A O 1
ATOM 586 N N . ALA A 1 73 ? -18.118 19.073 52.766 1.00 83.94 73 ALA A N 1
ATOM 587 C CA . ALA A 1 73 ? -18.318 19.607 51.418 1.00 83.94 73 ALA A CA 1
ATOM 588 C C . ALA A 1 73 ? -17.061 19.465 50.539 1.00 83.94 73 ALA A C 1
ATOM 590 O O . ALA A 1 73 ? -17.151 19.111 49.363 1.00 83.94 73 ALA A O 1
ATOM 591 N N . LYS A 1 74 ? -15.874 19.687 51.117 1.00 85.31 74 LYS A N 1
ATOM 592 C CA . LYS A 1 74 ? -14.593 19.516 50.421 1.00 85.31 74 LYS A CA 1
ATOM 593 C C . LYS A 1 74 ? -14.337 18.054 50.065 1.00 85.31 74 LYS A C 1
ATOM 595 O O . LYS A 1 74 ? -13.913 17.765 48.950 1.00 85.31 74 LYS A O 1
ATOM 600 N N . LYS A 1 75 ? -14.625 17.131 50.983 1.00 86.19 75 LYS A N 1
ATOM 601 C CA . LYS A 1 75 ? -14.494 15.688 50.749 1.00 86.19 75 LYS A CA 1
ATOM 602 C C . LYS A 1 75 ? -15.426 15.208 49.635 1.00 86.19 75 LYS A C 1
ATOM 604 O O . LYS A 1 75 ? -15.002 14.408 48.803 1.00 86.19 75 LYS A O 1
ATOM 609 N N . ASP A 1 76 ? -16.654 15.716 49.592 1.00 78.44 76 ASP A N 1
ATOM 610 C CA . ASP A 1 76 ? -17.620 15.386 48.543 1.00 78.44 76 ASP A CA 1
ATOM 611 C C . ASP A 1 76 ? -17.166 15.933 47.181 1.00 78.44 76 ASP A C 1
ATOM 613 O O . ASP A 1 76 ? -17.168 15.202 46.190 1.00 78.44 76 ASP A O 1
ATOM 617 N N . TYR A 1 77 ? -16.656 17.168 47.130 1.00 81.25 77 TYR A N 1
ATOM 618 C CA . TYR A 1 77 ? -16.052 17.733 45.920 1.00 81.25 77 TYR A CA 1
ATOM 619 C C . TYR A 1 77 ? -14.833 16.921 45.444 1.00 81.25 77 TYR A C 1
ATOM 621 O O . TYR A 1 77 ? -14.752 16.528 44.279 1.00 81.25 77 TYR A O 1
ATOM 629 N N . GLU A 1 78 ? -13.917 16.565 46.344 1.00 81.38 78 GLU A N 1
ATOM 630 C CA . GLU A 1 78 ? -12.766 15.712 46.025 1.00 81.38 78 GLU A CA 1
ATOM 631 C C . GLU A 1 78 ? -13.178 14.309 45.548 1.00 81.38 78 GLU A C 1
ATOM 633 O O . GLU A 1 78 ? -12.511 13.727 44.689 1.00 81.38 78 GLU A O 1
ATOM 638 N N . ALA A 1 79 ? -14.284 13.761 46.057 1.00 78.38 79 ALA A N 1
ATOM 639 C CA . ALA A 1 79 ? -14.837 12.495 45.585 1.00 78.38 79 ALA A CA 1
ATOM 640 C C . ALA A 1 79 ? -15.375 12.603 44.149 1.00 78.38 79 ALA A C 1
ATOM 642 O O . ALA A 1 79 ? -15.182 11.672 43.370 1.00 78.38 79 ALA A O 1
ATOM 643 N N . THR A 1 80 ? -15.964 13.743 43.766 1.00 72.19 80 THR A N 1
ATOM 644 C CA . THR A 1 80 ? -16.377 13.988 42.369 1.00 72.19 80 THR A CA 1
ATOM 645 C C . THR A 1 80 ? -15.197 14.175 41.409 1.00 72.19 80 THR A C 1
ATOM 647 O O . THR A 1 80 ? -15.311 13.849 40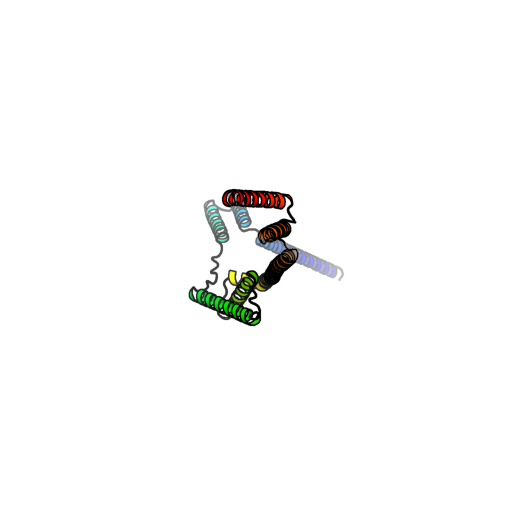.229 1.00 72.19 80 THR A O 1
ATOM 650 N N . LEU A 1 81 ? -14.042 14.640 41.904 1.00 68.38 81 LEU A N 1
ATOM 651 C CA . LEU A 1 81 ? -12.805 14.776 41.121 1.00 68.38 81 LEU A CA 1
ATOM 652 C C . LEU A 1 81 ? -12.071 13.444 40.913 1.00 68.38 81 LEU A C 1
ATOM 654 O O . LEU A 1 81 ? -11.357 13.266 39.920 1.00 68.38 81 LEU A O 1
ATOM 658 N N . LYS A 1 82 ? -12.231 12.483 41.828 1.00 65.81 82 LYS A N 1
ATOM 659 C CA . LYS A 1 82 ? -11.684 11.135 41.656 1.00 65.81 82 LYS A CA 1
ATOM 660 C C . LYS A 1 82 ? -12.512 10.400 40.604 1.00 65.81 82 LYS A C 1
ATOM 662 O O . LYS A 1 82 ? -13.576 9.867 40.903 1.00 65.81 82 LYS A O 1
ATOM 667 N N . LYS A 1 83 ? -11.996 10.348 39.367 1.00 55.84 83 LYS A N 1
ATOM 668 C CA . LYS A 1 83 ? -12.549 9.522 38.278 1.00 55.84 83 LYS A CA 1
ATOM 669 C C . LYS A 1 83 ? -12.950 8.143 38.829 1.00 55.84 83 LYS A C 1
ATOM 671 O O . LYS A 1 83 ? -12.119 7.520 39.501 1.00 55.84 83 LYS A O 1
ATOM 676 N N . PRO A 1 84 ? -14.158 7.626 38.536 1.00 51.97 84 PRO A N 1
ATOM 677 C CA . PRO A 1 84 ? -14.475 6.252 38.889 1.00 51.97 84 PRO A CA 1
ATOM 678 C C . PRO A 1 84 ? -13.418 5.347 38.249 1.00 51.97 84 PRO A C 1
ATOM 680 O O . PRO A 1 84 ? -13.103 5.497 37.065 1.00 51.97 84 PRO A O 1
ATOM 683 N N . LYS A 1 85 ? -12.830 4.432 39.033 1.00 49.94 85 LYS A N 1
ATOM 684 C CA . LYS A 1 85 ? -11.983 3.362 38.495 1.00 49.94 85 LYS A CA 1
ATOM 685 C C . LYS A 1 85 ? -12.852 2.544 37.545 1.00 49.94 85 LYS A C 1
ATOM 687 O O . LYS A 1 85 ? -13.575 1.652 37.976 1.00 49.94 85 LYS A O 1
ATOM 692 N N . GLN A 1 86 ? -12.802 2.863 36.256 1.00 50.72 86 GLN A N 1
ATOM 693 C CA . GLN A 1 86 ? -13.342 1.996 35.227 1.00 50.72 86 GLN A CA 1
ATOM 694 C C . GLN A 1 86 ? -12.485 0.732 35.252 1.00 50.72 86 GLN A C 1
ATOM 696 O O . GLN A 1 86 ? -11.358 0.719 34.755 1.00 50.72 86 GLN A O 1
ATOM 701 N N . PHE A 1 87 ? -12.990 -0.327 35.882 1.00 50.62 87 PHE A N 1
ATOM 702 C CA . PHE A 1 87 ? -12.488 -1.677 35.665 1.00 50.62 87 PHE A CA 1
ATOM 703 C C . PHE A 1 87 ? -12.835 -2.054 34.221 1.00 50.62 87 PHE A C 1
ATOM 705 O O . PHE A 1 87 ? -13.830 -2.716 33.950 1.00 50.62 87 PHE A O 1
ATOM 712 N N . GLY A 1 88 ? -12.058 -1.535 33.269 1.00 58.84 88 GLY A N 1
ATOM 713 C CA . GLY A 1 88 ? -12.167 -1.921 31.873 1.00 58.84 88 GLY A CA 1
ATOM 714 C C . GLY A 1 88 ? -11.842 -3.403 31.755 1.00 58.84 88 GLY A C 1
ATOM 715 O O . GLY A 1 88 ? -10.835 -3.855 32.304 1.00 58.84 88 GLY A O 1
ATOM 716 N N . VAL A 1 89 ? -12.699 -4.148 31.059 1.00 66.44 89 VAL A N 1
ATOM 717 C CA . VAL A 1 89 ? -12.459 -5.549 30.706 1.00 66.44 89 VAL A CA 1
ATOM 718 C C . VAL A 1 89 ? -11.078 -5.648 30.056 1.00 66.44 89 VAL A C 1
ATOM 720 O O . VAL A 1 89 ? -10.829 -5.053 29.004 1.00 66.44 89 VAL A O 1
ATOM 723 N N . LYS A 1 90 ? -10.155 -6.345 30.724 1.00 73.38 90 LYS A N 1
ATOM 724 C CA . LYS A 1 90 ? -8.804 -6.596 30.223 1.00 73.38 90 LYS A CA 1
ATOM 725 C C . LYS A 1 90 ? -8.796 -7.955 29.541 1.00 73.38 90 LYS A C 1
ATOM 727 O O . LYS A 1 90 ? -9.014 -8.967 30.194 1.00 73.38 90 LYS A O 1
ATOM 732 N N . VAL A 1 91 ? -8.508 -7.952 28.245 1.00 79.56 91 VAL A N 1
ATOM 733 C CA . VAL A 1 91 ? -8.255 -9.173 27.472 1.00 79.56 91 VAL A CA 1
ATOM 734 C C . VAL A 1 91 ? -7.048 -9.907 28.057 1.00 79.56 91 VAL A C 1
ATOM 736 O O . VAL A 1 91 ? -6.037 -9.256 28.358 1.00 79.56 91 VAL A O 1
ATOM 739 N N . SER A 1 92 ? -7.151 -11.224 28.243 1.00 83.94 92 SER A N 1
ATOM 740 C CA . SER A 1 92 ? -6.041 -12.016 28.772 1.00 83.94 92 SER A CA 1
ATOM 741 C C . SER A 1 92 ? -4.879 -12.070 27.770 1.00 83.94 92 SER A C 1
ATOM 743 O O . SER A 1 92 ? -5.047 -11.828 26.574 1.00 83.94 92 SER A O 1
ATOM 745 N N . ALA A 1 93 ? -3.665 -12.351 28.249 1.00 84.06 93 ALA A N 1
ATOM 746 C CA . ALA A 1 93 ? -2.508 -12.485 27.362 1.00 84.06 93 ALA A CA 1
ATOM 747 C C . ALA A 1 93 ? -2.641 -13.688 26.410 1.00 84.06 93 ALA A C 1
ATOM 749 O O . ALA A 1 93 ? -2.183 -13.598 25.274 1.00 84.06 93 ALA A O 1
ATOM 750 N N . GLY A 1 94 ? -3.291 -14.768 26.864 1.00 85.06 94 GLY A N 1
ATOM 751 C CA . GLY A 1 94 ? -3.590 -15.947 26.048 1.00 85.06 94 GLY A CA 1
ATOM 752 C C . GLY A 1 94 ? -4.531 -15.607 24.898 1.00 85.06 94 GLY A C 1
ATOM 753 O O . GLY A 1 94 ? -4.148 -15.779 23.746 1.00 85.06 94 GLY A O 1
ATOM 754 N N . ASP A 1 95 ? -5.682 -14.997 25.204 1.00 85.25 95 ASP A N 1
ATOM 755 C CA . ASP A 1 95 ? -6.667 -14.609 24.181 1.00 85.25 95 ASP A CA 1
ATOM 756 C C . ASP A 1 95 ? -6.044 -13.683 23.130 1.00 85.25 95 ASP A C 1
ATOM 758 O O . ASP A 1 95 ? -6.246 -13.866 21.938 1.00 85.25 95 ASP A O 1
ATOM 762 N N . ARG A 1 96 ? -5.215 -12.712 23.546 1.00 86.44 96 ARG A N 1
ATOM 763 C CA . ARG A 1 96 ? -4.529 -11.819 22.594 1.00 86.44 96 ARG A CA 1
ATOM 764 C C . ARG A 1 96 ? -3.588 -12.564 21.656 1.00 86.44 96 ARG A C 1
ATOM 766 O O . ARG A 1 96 ? -3.451 -12.171 20.499 1.00 86.44 96 ARG A O 1
ATOM 773 N N . GLN A 1 97 ? -2.887 -13.573 22.167 1.00 88.69 97 GLN A N 1
ATOM 774 C CA . GLN A 1 97 ? -1.946 -14.345 21.367 1.00 88.69 97 GLN A CA 1
ATOM 775 C C . GLN A 1 97 ? -2.687 -15.249 20.379 1.00 88.69 97 GLN A C 1
ATOM 777 O O . GLN A 1 97 ? -2.281 -15.327 19.220 1.00 88.69 97 GLN A O 1
ATOM 782 N N . GLU A 1 98 ? -3.779 -15.879 20.816 1.00 86.62 98 GLU A N 1
ATOM 783 C CA . GLU A 1 98 ? -4.663 -16.665 19.952 1.00 86.62 98 GLU A CA 1
ATOM 784 C C . GLU A 1 98 ? -5.288 -15.788 18.863 1.00 86.62 98 GLU A C 1
ATOM 786 O O . GLU A 1 98 ? -5.125 -16.085 17.681 1.00 86.62 98 GLU A O 1
ATOM 791 N N . ASP A 1 99 ? -5.881 -14.651 19.236 1.00 89.25 99 ASP A N 1
ATOM 792 C CA . ASP A 1 99 ? -6.470 -13.687 18.303 1.00 89.25 99 ASP A CA 1
ATOM 793 C C . ASP A 1 99 ? -5.431 -13.217 17.259 1.00 89.25 99 ASP A C 1
ATOM 795 O O . ASP A 1 99 ? -5.691 -13.192 16.053 1.00 89.25 99 ASP A O 1
ATOM 799 N N . SER A 1 100 ? -4.207 -12.902 17.694 1.00 88.00 100 SER A N 1
ATOM 800 C CA . SER A 1 100 ? -3.112 -12.496 16.801 1.00 88.00 100 SER A CA 1
ATOM 801 C C . SER A 1 100 ? -2.704 -13.606 15.823 1.00 88.00 100 SER A C 1
ATOM 803 O O . SER A 1 100 ? -2.556 -13.361 14.621 1.00 88.00 100 SER A O 1
ATOM 805 N N . ALA A 1 101 ? -2.559 -14.843 16.310 1.00 91.00 101 ALA A N 1
ATOM 806 C CA . ALA A 1 101 ? -2.211 -15.991 15.475 1.00 91.00 101 ALA A CA 1
ATOM 807 C C . ALA A 1 101 ? -3.320 -16.312 14.460 1.00 91.00 101 ALA A C 1
ATOM 809 O O . ALA A 1 101 ? -3.034 -16.572 13.289 1.00 91.00 101 ALA A O 1
ATOM 810 N N . HIS A 1 102 ? -4.582 -16.227 14.883 1.00 89.31 102 HIS A N 1
ATOM 811 C CA . HIS A 1 102 ? -5.746 -16.412 14.020 1.00 89.31 102 HIS A CA 1
ATOM 812 C C . HIS A 1 102 ? -5.797 -15.342 12.921 1.00 89.31 102 HIS A C 1
ATOM 814 O O . HIS A 1 102 ? -5.977 -15.668 11.745 1.00 89.31 102 HIS A O 1
ATOM 820 N N . ALA A 1 103 ? -5.548 -14.075 13.264 1.00 89.88 103 ALA A N 1
ATOM 821 C CA . ALA A 1 103 ? -5.519 -12.988 12.288 1.00 89.88 103 ALA A CA 1
ATOM 822 C C . ALA A 1 103 ? -4.381 -13.173 11.268 1.00 89.88 103 ALA A C 1
ATOM 824 O O . ALA A 1 103 ? -4.574 -12.967 10.064 1.00 89.88 103 ALA A O 1
ATOM 825 N N . ALA A 1 104 ? -3.199 -13.608 11.718 1.00 92.00 104 ALA A N 1
ATOM 826 C CA . ALA A 1 104 ? -2.075 -13.912 10.835 1.00 92.00 104 ALA A CA 1
ATOM 827 C C . ALA A 1 104 ? -2.402 -15.059 9.862 1.00 92.00 104 ALA A C 1
ATOM 829 O O . ALA A 1 104 ? -2.140 -14.938 8.664 1.00 92.00 104 ALA A O 1
ATOM 830 N N . LEU A 1 105 ? -3.034 -16.132 10.349 1.00 93.44 105 LEU A N 1
ATOM 831 C CA . LEU A 1 105 ? -3.457 -17.266 9.526 1.00 93.44 105 LEU A CA 1
ATOM 832 C C . LEU A 1 105 ? -4.457 -16.844 8.443 1.00 93.44 105 LEU A C 1
ATOM 834 O O . LEU A 1 105 ? -4.259 -17.168 7.272 1.00 93.44 105 LEU A O 1
ATOM 838 N N . LEU A 1 106 ? -5.485 -16.070 8.803 1.00 92.19 106 LEU A N 1
ATOM 839 C CA . LEU A 1 106 ? -6.464 -15.550 7.842 1.00 92.19 106 LEU A CA 1
ATOM 840 C C . LEU A 1 106 ? -5.814 -14.644 6.788 1.00 92.19 106 LEU A C 1
ATOM 842 O O . LEU A 1 106 ? -6.145 -14.728 5.605 1.00 92.19 106 LEU A O 1
ATOM 846 N N . THR A 1 107 ? -4.855 -13.813 7.202 1.00 91.81 107 THR A N 1
ATOM 847 C CA . THR A 1 107 ? -4.110 -12.937 6.287 1.00 91.81 107 THR A CA 1
ATOM 848 C C . THR A 1 107 ? -3.332 -13.752 5.254 1.00 91.81 107 THR A C 1
ATOM 850 O O . THR A 1 107 ? -3.429 -13.475 4.060 1.00 91.81 107 THR A O 1
ATOM 853 N N . LEU A 1 108 ? -2.598 -14.781 5.693 1.00 92.75 108 LEU A N 1
ATOM 854 C CA . LEU A 1 108 ? -1.824 -15.639 4.791 1.00 92.75 108 LEU A CA 1
ATOM 855 C C . LEU A 1 108 ? -2.723 -16.450 3.854 1.00 92.75 108 LEU A C 1
ATOM 857 O O . LEU A 1 108 ? -2.394 -16.617 2.683 1.00 92.75 108 LEU A O 1
ATOM 861 N N . GLN A 1 109 ? -3.878 -16.920 4.330 1.00 90.19 109 GLN A N 1
ATOM 862 C CA . GLN A 1 109 ? -4.856 -17.600 3.477 1.00 90.19 109 GLN A CA 1
ATOM 863 C C . GLN A 1 109 ? -5.421 -16.677 2.390 1.00 90.19 109 GLN A C 1
ATOM 865 O O . GLN A 1 109 ? -5.604 -17.110 1.250 1.00 90.19 109 GLN A O 1
ATOM 870 N N . ALA A 1 110 ? -5.695 -15.412 2.720 1.00 88.69 110 ALA A N 1
ATOM 871 C CA . ALA A 1 110 ? -6.134 -14.422 1.740 1.00 88.69 110 ALA A CA 1
ATOM 872 C C . ALA A 1 110 ? -5.038 -14.140 0.701 1.00 88.69 110 ALA A C 1
ATOM 874 O O . ALA A 1 110 ? -5.310 -14.165 -0.502 1.00 88.69 110 ALA A O 1
ATOM 875 N N . GLU A 1 111 ? -3.795 -13.960 1.154 1.00 88.06 111 GLU A N 1
ATOM 876 C CA . GLU A 1 111 ? -2.641 -13.760 0.276 1.00 88.06 111 GLU A CA 1
ATOM 877 C C . GLU A 1 111 ? -2.443 -14.947 -0.673 1.00 88.06 111 GLU A C 1
ATOM 879 O O . GLU A 1 111 ? -2.395 -14.747 -1.887 1.00 88.06 111 GLU A O 1
ATOM 884 N N . LEU A 1 112 ? -2.456 -16.182 -0.163 1.00 88.31 112 LEU A N 1
ATOM 885 C CA . LEU A 1 112 ? -2.321 -17.387 -0.983 1.00 88.31 112 LEU A CA 1
ATOM 886 C C . LEU A 1 112 ? -3.398 -17.468 -2.073 1.00 88.31 112 LEU A C 1
ATOM 888 O O . LEU A 1 112 ? -3.068 -17.606 -3.247 1.00 88.31 112 LEU A O 1
ATOM 892 N N . ARG A 1 113 ? -4.679 -17.297 -1.716 1.00 86.69 113 ARG A N 1
ATOM 893 C CA . ARG A 1 113 ? -5.793 -17.365 -2.683 1.00 86.69 113 ARG A CA 1
ATOM 894 C C . ARG A 1 113 ? -5.658 -16.356 -3.816 1.00 86.69 113 ARG A C 1
ATOM 896 O O . ARG A 1 113 ? -6.088 -16.614 -4.937 1.00 86.69 113 ARG A O 1
ATOM 903 N N . THR A 1 114 ? -5.129 -15.173 -3.530 1.00 81.50 114 THR A N 1
ATOM 904 C CA . THR A 1 114 ? -4.942 -14.150 -4.565 1.00 81.50 114 THR A CA 1
ATOM 905 C C . THR A 1 114 ? -3.730 -14.434 -5.432 1.00 81.50 114 THR A C 1
ATOM 907 O O . THR A 1 114 ? -3.839 -14.324 -6.649 1.00 81.50 114 THR A O 1
ATOM 910 N N . LEU A 1 115 ? -2.620 -14.887 -4.848 1.00 82.44 115 LEU A N 1
ATOM 911 C CA . LEU A 1 115 ? -1.463 -15.344 -5.613 1.00 82.44 115 LEU A CA 1
ATOM 912 C C . LEU A 1 115 ? -1.839 -16.496 -6.549 1.00 82.44 115 LEU A C 1
ATOM 914 O O . LEU A 1 115 ? -1.427 -16.491 -7.703 1.00 82.44 115 LEU A O 1
ATOM 918 N N . GLU A 1 116 ? -2.681 -17.427 -6.099 1.00 84.19 116 GLU A N 1
ATOM 919 C CA . GLU A 1 116 ? -3.224 -18.504 -6.933 1.00 84.19 116 GLU A CA 1
ATOM 920 C C . GLU A 1 116 ? -4.102 -17.967 -8.076 1.00 84.19 116 GLU A C 1
ATOM 922 O O . GLU A 1 116 ? -3.946 -18.387 -9.222 1.00 84.19 116 GLU A O 1
ATOM 927 N N . LYS A 1 117 ? -4.986 -16.994 -7.809 1.00 80.94 117 LYS A N 1
ATOM 928 C CA . LYS A 1 117 ? -5.820 -16.354 -8.849 1.00 80.94 117 LYS A CA 1
ATOM 929 C C . LYS A 1 117 ? -5.007 -15.562 -9.874 1.00 80.94 117 LYS A C 1
ATOM 931 O O . LYS A 1 117 ? -5.380 -15.514 -11.041 1.00 80.94 117 LYS A O 1
ATOM 936 N N . HIS A 1 118 ? -3.908 -14.956 -9.440 1.00 71.75 118 HIS A N 1
ATOM 937 C CA . HIS A 1 118 ? -3.035 -14.109 -10.255 1.00 71.75 118 HIS A CA 1
ATOM 938 C C . HIS A 1 118 ? -1.751 -14.836 -10.711 1.00 71.75 118 HIS A C 1
ATOM 940 O O . HIS A 1 118 ? -0.808 -14.214 -11.211 1.00 71.75 118 HIS A O 1
ATOM 946 N N . ALA A 1 119 ? -1.720 -16.170 -10.594 1.00 61.59 119 ALA A N 1
ATOM 947 C CA . ALA A 1 119 ? -0.551 -17.004 -10.879 1.00 61.59 119 ALA A CA 1
ATOM 948 C C . ALA A 1 119 ? -0.078 -16.926 -12.341 1.00 61.59 119 ALA A C 1
ATOM 950 O O . ALA A 1 119 ? 1.092 -17.170 -12.632 1.00 61.59 119 ALA A O 1
ATOM 951 N N . GLY A 1 120 ? -0.964 -16.548 -13.269 1.00 57.47 120 GLY A N 1
ATOM 952 C CA . GLY A 1 120 ? -0.682 -16.547 -14.705 1.00 57.47 120 GLY A CA 1
ATOM 953 C C . GLY A 1 120 ? 0.336 -15.504 -15.172 1.00 57.47 120 GLY A C 1
ATOM 954 O O . GLY A 1 120 ? 0.829 -15.608 -16.292 1.00 57.47 120 GLY A O 1
ATOM 955 N N . ALA A 1 121 ? 0.669 -14.500 -14.353 1.00 57.59 121 ALA A N 1
ATOM 956 C CA . ALA A 1 121 ? 1.463 -13.381 -14.845 1.00 57.59 121 ALA A CA 1
ATOM 957 C C . ALA A 1 121 ? 2.367 -12.710 -13.809 1.00 57.59 121 ALA A C 1
ATOM 959 O O . ALA A 1 121 ? 2.639 -11.534 -13.987 1.00 57.59 121 ALA A O 1
ATOM 960 N N . ASN A 1 122 ? 2.885 -13.377 -12.772 1.00 62.16 122 ASN A N 1
ATOM 961 C CA . ASN A 1 122 ? 3.861 -12.754 -11.849 1.00 62.16 122 ASN A CA 1
ATOM 962 C C . ASN A 1 122 ? 3.391 -11.363 -11.341 1.00 62.16 122 ASN A C 1
ATOM 964 O O . ASN A 1 122 ? 4.168 -10.407 -11.236 1.00 62.16 122 ASN A O 1
ATOM 968 N N . GLU A 1 123 ? 2.072 -11.214 -11.179 1.00 68.00 123 GLU A N 1
ATOM 969 C CA . GLU A 1 123 ? 1.431 -9.948 -10.852 1.00 68.00 123 GLU A CA 1
ATOM 970 C C . GLU A 1 123 ? 1.734 -9.631 -9.398 1.00 68.00 123 GLU A C 1
ATOM 972 O O . GLU A 1 123 ? 1.351 -10.353 -8.478 1.00 68.00 123 GLU A O 1
ATOM 977 N N . LYS A 1 124 ? 2.484 -8.549 -9.193 1.00 79.44 124 LYS A N 1
ATOM 978 C CA . LYS A 1 124 ? 2.794 -8.081 -7.852 1.00 79.44 124 LYS A CA 1
ATOM 979 C C . LYS A 1 124 ? 1.556 -7.417 -7.282 1.00 79.44 124 LYS A C 1
ATOM 981 O O . LYS A 1 124 ? 1.111 -6.385 -7.772 1.00 79.44 124 LYS A O 1
ATOM 986 N N . ILE A 1 125 ? 1.044 -8.007 -6.214 1.00 82.38 125 ILE A N 1
ATOM 987 C CA . ILE A 1 125 ? 0.005 -7.405 -5.391 1.00 82.38 125 ILE A CA 1
ATOM 988 C C . ILE A 1 125 ? 0.568 -6.127 -4.757 1.00 82.38 125 ILE A C 1
ATOM 990 O O . ILE A 1 125 ? 1.707 -6.122 -4.260 1.00 82.38 125 ILE A O 1
ATOM 994 N N . SER A 1 126 ? -0.220 -5.051 -4.747 1.00 89.75 126 SER A N 1
ATOM 995 C CA . SER A 1 126 ? 0.180 -3.807 -4.091 1.00 89.75 126 SER A CA 1
ATOM 996 C C . SER A 1 126 ? 0.332 -3.987 -2.576 1.00 89.75 126 SER A C 1
ATOM 998 O O . SER A 1 126 ? -0.267 -4.866 -1.952 1.00 89.75 126 SER A O 1
ATOM 1000 N N . GLN A 1 127 ? 1.149 -3.142 -1.947 1.00 91.56 127 GLN A N 1
ATOM 1001 C CA . GLN A 1 127 ? 1.285 -3.162 -0.487 1.00 91.56 127 GLN A CA 1
ATOM 1002 C C . GLN A 1 127 ? -0.050 -2.844 0.200 1.00 91.56 127 GLN A C 1
ATOM 1004 O O . GLN A 1 127 ? -0.412 -3.481 1.184 1.00 91.56 127 GLN A O 1
ATOM 1009 N N . GLN A 1 128 ? -0.816 -1.923 -0.380 1.00 91.81 128 GLN A N 1
ATOM 1010 C CA . GLN A 1 128 ? -2.116 -1.484 0.104 1.00 91.81 128 GLN A CA 1
ATOM 1011 C C . GLN A 1 128 ? -3.136 -2.628 0.105 1.00 91.81 128 GLN A C 1
ATOM 1013 O O . GLN A 1 128 ? -3.906 -2.760 1.055 1.00 91.81 128 GLN A O 1
ATOM 1018 N N . ARG A 1 129 ? -3.108 -3.506 -0.906 1.00 93.19 129 ARG A N 1
ATOM 1019 C CA . ARG A 1 129 ? -3.955 -4.705 -0.941 1.00 93.19 129 ARG A CA 1
ATOM 1020 C C . ARG A 1 129 ? -3.603 -5.699 0.170 1.00 93.19 129 ARG A C 1
ATOM 1022 O O . ARG A 1 129 ? -4.510 -6.225 0.810 1.00 93.19 129 ARG A O 1
ATOM 1029 N N . ARG A 1 130 ? -2.314 -5.893 0.475 1.00 92.06 130 ARG A N 1
ATOM 1030 C CA . ARG A 1 130 ? -1.896 -6.692 1.646 1.00 92.06 130 ARG A CA 1
ATOM 1031 C C . ARG A 1 130 ? -2.369 -6.068 2.960 1.00 92.06 130 ARG A C 1
ATOM 1033 O O . ARG A 1 130 ? -2.812 -6.777 3.861 1.00 92.06 130 ARG A O 1
ATOM 1040 N N . ASP A 1 131 ? -2.297 -4.746 3.075 1.00 91.75 131 ASP A N 1
ATOM 1041 C CA . ASP A 1 131 ? -2.716 -4.024 4.280 1.00 91.75 131 ASP A CA 1
ATOM 1042 C C . ASP A 1 131 ? -4.242 -3.995 4.468 1.00 91.75 131 ASP A C 1
ATOM 1044 O O . ASP A 1 131 ? -4.714 -3.881 5.607 1.00 91.75 131 ASP A O 1
ATOM 1048 N N . LEU A 1 132 ? -5.007 -4.126 3.378 1.00 94.25 132 LEU A N 1
ATOM 1049 C CA . LEU A 1 132 ? -6.444 -4.386 3.410 1.00 94.25 132 LEU A CA 1
ATOM 1050 C C . LEU A 1 132 ? -6.728 -5.767 4.008 1.00 94.25 132 LEU A C 1
ATOM 1052 O O . LEU A 1 132 ? -7.465 -5.837 4.985 1.00 94.25 132 LEU A O 1
ATOM 1056 N N . TRP A 1 133 ? -6.096 -6.840 3.521 1.00 94.25 133 TRP A N 1
ATOM 1057 C CA . TRP A 1 133 ? -6.326 -8.186 4.071 1.00 94.25 133 TRP A CA 1
ATOM 1058 C C . TRP A 1 133 ? -5.946 -8.303 5.538 1.00 94.25 133 TRP A C 1
ATOM 1060 O O . TRP A 1 133 ? -6.668 -8.930 6.305 1.00 94.25 133 TRP A O 1
ATOM 1070 N N . LYS A 1 134 ? -4.849 -7.656 5.949 1.00 94.06 134 LYS A N 1
ATOM 1071 C CA . LYS A 1 134 ? -4.477 -7.560 7.367 1.00 94.06 134 LYS A CA 1
ATOM 1072 C C . LYS A 1 134 ? -5.560 -6.884 8.205 1.00 94.06 134 LYS A C 1
ATOM 1074 O O . LYS A 1 134 ? -5.753 -7.244 9.356 1.00 94.06 134 LYS A O 1
ATOM 1079 N N . ALA A 1 135 ? -6.242 -5.881 7.657 1.00 92.12 135 ALA A N 1
ATOM 1080 C CA . ALA A 1 135 ? -7.332 -5.214 8.358 1.00 92.12 135 ALA A CA 1
ATOM 1081 C C . ALA A 1 135 ? -8.581 -6.093 8.411 1.00 92.12 135 ALA A C 1
ATOM 1083 O O . ALA A 1 135 ? -9.192 -6.227 9.464 1.00 92.12 135 ALA A O 1
ATOM 1084 N N . GLU A 1 136 ? -8.947 -6.703 7.284 1.00 94.62 136 GLU A N 1
ATOM 1085 C CA . GLU A 1 136 ? -10.097 -7.602 7.183 1.00 94.62 136 GLU A CA 1
ATOM 1086 C C . GLU A 1 136 ? -9.945 -8.796 8.130 1.00 94.62 136 GLU A C 1
ATOM 1088 O O . GLU A 1 136 ? -10.892 -9.128 8.838 1.00 94.62 136 GLU A O 1
ATOM 1093 N N . SER A 1 137 ? -8.747 -9.382 8.221 1.00 93.81 137 SER A N 1
ATOM 1094 C CA . SER A 1 137 ? -8.451 -10.469 9.158 1.00 93.81 137 SER A CA 1
ATOM 1095 C C . SER A 1 137 ? -8.509 -10.017 10.617 1.00 93.81 137 SER A C 1
ATOM 1097 O O . SER A 1 137 ? -9.122 -10.697 11.435 1.00 93.81 137 SER A O 1
ATOM 1099 N N . GLN A 1 138 ? -7.935 -8.855 10.949 1.00 93.06 138 GLN A N 1
ATOM 1100 C CA . GLN A 1 138 ? -8.011 -8.280 12.296 1.00 93.06 138 GLN A CA 1
ATOM 1101 C C . GLN A 1 138 ? -9.459 -8.025 12.721 1.00 93.06 138 GLN A C 1
ATOM 1103 O O . GLN A 1 138 ? -9.840 -8.384 13.832 1.00 93.06 138 GLN A O 1
ATOM 1108 N N . PHE A 1 139 ? -10.285 -7.446 11.846 1.00 94.25 139 PHE A N 1
ATOM 1109 C CA . PHE A 1 139 ? -11.693 -7.206 12.152 1.00 94.25 139 PHE A CA 1
ATOM 1110 C C . PHE A 1 139 ? -12.505 -8.498 12.243 1.00 94.25 139 PHE A C 1
ATOM 1112 O O . PHE A 1 139 ? -13.337 -8.602 13.139 1.00 94.25 139 PHE A O 1
ATOM 1119 N N . ALA A 1 140 ? -12.248 -9.486 11.381 1.00 93.69 140 ALA A N 1
ATOM 1120 C CA . ALA A 1 140 ? -12.910 -10.787 11.456 1.00 93.69 140 ALA A CA 1
ATOM 1121 C C . ALA A 1 140 ? -12.632 -11.486 12.796 1.00 93.69 140 ALA A C 1
ATOM 1123 O O . ALA A 1 140 ? -13.557 -11.974 13.444 1.00 93.69 140 ALA A O 1
ATOM 1124 N N . VAL A 1 141 ? -11.377 -11.465 13.256 1.00 94.06 141 VAL A N 1
ATOM 1125 C CA . VAL A 1 141 ? -11.018 -12.010 14.571 1.00 94.06 141 VAL A CA 1
ATOM 1126 C C . VAL A 1 141 ? -11.647 -11.206 15.704 1.00 94.06 141 VAL A C 1
ATOM 1128 O O . VAL A 1 141 ? -12.148 -11.801 16.649 1.00 94.06 141 VAL A O 1
ATOM 1131 N N . LEU A 1 142 ? -11.674 -9.871 15.628 1.00 92.94 142 LEU A N 1
ATOM 1132 C CA . LEU A 1 142 ? -12.325 -9.048 16.655 1.00 92.94 142 LEU A CA 1
ATOM 1133 C C . LEU A 1 142 ? -13.831 -9.327 16.768 1.00 92.94 142 LEU A C 1
ATOM 1135 O O . LEU A 1 142 ? -14.371 -9.314 17.873 1.00 92.94 142 LEU A O 1
ATOM 1139 N N . GLU A 1 143 ? -14.510 -9.597 15.653 1.00 92.94 143 GLU A N 1
ATOM 1140 C CA . GLU A 1 143 ? -15.922 -9.996 15.646 1.00 92.94 143 GLU A CA 1
ATOM 1141 C C . GLU A 1 143 ? -16.134 -11.386 16.243 1.00 92.94 143 GLU A C 1
ATOM 1143 O O . GLU A 1 143 ? -17.062 -11.581 17.028 1.00 92.94 143 GLU A O 1
ATOM 1148 N N . GLU A 1 144 ? -15.259 -12.343 15.933 1.00 91.12 144 GLU A N 1
ATOM 1149 C CA . GLU A 1 144 ? -15.301 -13.677 16.535 1.00 91.12 144 GLU A CA 1
ATOM 1150 C C . GLU A 1 144 ? -14.999 -13.622 18.042 1.00 91.12 144 GLU A C 1
ATOM 1152 O O . GLU A 1 144 ? -15.705 -14.222 18.857 1.00 91.12 144 GLU A O 1
ATOM 1157 N N . ALA A 1 145 ? -14.009 -12.825 18.441 1.00 90.00 145 ALA A N 1
ATOM 1158 C CA . ALA A 1 145 ? -13.685 -12.568 19.836 1.00 90.00 145 ALA A CA 1
ATOM 1159 C C . ALA A 1 145 ? -14.872 -11.942 20.582 1.00 90.00 145 ALA A C 1
ATOM 1161 O O . ALA A 1 145 ? -15.099 -12.286 21.740 1.00 90.00 145 ALA A O 1
ATOM 1162 N N . ALA A 1 146 ? -15.678 -11.098 19.924 1.00 89.62 146 ALA A N 1
ATOM 1163 C CA . ALA A 1 146 ? -16.896 -10.527 20.503 1.00 89.62 146 ALA A CA 1
ATOM 1164 C C . ALA A 1 146 ? -17.945 -11.586 20.881 1.00 89.62 146 ALA A C 1
ATOM 1166 O O . ALA A 1 146 ? -18.738 -11.360 21.795 1.00 89.62 146 ALA A O 1
ATOM 1167 N N . GLN A 1 147 ? -17.952 -12.730 20.188 1.00 91.31 147 GLN A N 1
ATOM 1168 C CA . GLN A 1 147 ? -18.843 -13.855 20.484 1.00 91.31 147 GLN A CA 1
ATOM 1169 C C . GLN A 1 147 ? -18.308 -14.735 21.620 1.00 91.31 147 GLN A C 1
ATOM 1171 O O . GLN A 1 147 ? -19.088 -15.332 22.358 1.00 91.31 147 GLN A O 1
ATOM 1176 N N . ARG A 1 148 ? -16.980 -14.817 21.769 1.00 88.25 148 ARG A N 1
ATOM 1177 C CA . ARG A 1 148 ? -16.314 -15.693 22.747 1.00 88.25 148 ARG A CA 1
ATOM 1178 C C . ARG A 1 148 ? -16.055 -15.016 24.094 1.00 88.25 148 ARG A C 1
ATOM 1180 O O . ARG A 1 148 ? -16.086 -15.679 25.127 1.00 88.25 148 ARG A O 1
ATOM 1187 N N . ARG A 1 149 ? -15.788 -13.706 24.103 1.00 87.56 149 ARG A N 1
ATOM 1188 C CA . ARG A 1 149 ? -15.412 -12.931 25.296 1.00 87.56 149 ARG A CA 1
ATOM 1189 C C . ARG A 1 149 ? -15.932 -11.496 25.239 1.00 87.56 149 ARG A C 1
ATOM 1191 O O . ARG A 1 149 ? -16.259 -10.960 24.185 1.00 87.56 149 ARG A O 1
ATOM 1198 N N . GLN A 1 150 ? -15.956 -10.821 26.389 1.00 84.75 150 GLN A N 1
ATOM 1199 C CA . GLN A 1 150 ? -16.244 -9.388 26.399 1.00 84.75 150 GLN A CA 1
ATOM 1200 C C . GLN A 1 150 ? -15.088 -8.594 25.783 1.00 84.75 150 GLN A C 1
ATOM 1202 O O . GLN A 1 150 ? -13.928 -8.730 26.177 1.00 84.75 150 GLN A O 1
ATOM 1207 N N . LEU A 1 151 ? -15.430 -7.727 24.832 1.00 87.94 151 LEU A N 1
ATOM 1208 C CA . LEU A 1 151 ? -14.490 -6.792 24.233 1.00 87.94 151 LEU A CA 1
ATOM 1209 C C . LEU A 1 151 ? -14.169 -5.633 25.180 1.00 87.94 151 LEU A C 1
ATOM 1211 O O . LEU A 1 151 ? -15.039 -5.100 25.880 1.00 87.94 151 LEU A O 1
ATOM 1215 N N . SER A 1 152 ? -12.917 -5.197 25.142 1.00 86.25 152 SER A N 1
ATOM 1216 C CA . SER A 1 152 ? -12.471 -3.948 25.748 1.00 86.25 152 SER A CA 1
ATOM 1217 C C . SER A 1 152 ? -13.120 -2.736 25.066 1.00 86.25 152 SER A C 1
ATOM 1219 O O . SER A 1 152 ? -13.616 -2.807 23.940 1.00 86.25 152 SER A O 1
ATOM 1221 N N . ALA A 1 153 ? -13.100 -1.579 25.732 1.00 83.25 153 ALA A N 1
ATOM 1222 C CA . ALA A 1 153 ? -13.650 -0.344 25.166 1.00 83.25 153 ALA A CA 1
ATOM 1223 C C . ALA A 1 153 ? -12.971 0.060 23.841 1.00 83.25 153 ALA A C 1
ATOM 1225 O O . ALA A 1 153 ? -13.626 0.594 22.950 1.00 83.25 153 ALA A O 1
ATOM 1226 N N . GLN A 1 154 ? -11.673 -0.230 23.699 1.00 83.81 154 GLN A N 1
ATOM 1227 C CA . GLN A 1 154 ? -10.915 0.043 22.477 1.00 83.81 154 GLN A CA 1
ATOM 1228 C C . GLN A 1 154 ? -11.351 -0.869 21.326 1.00 83.81 154 GLN A C 1
ATOM 1230 O O . GLN A 1 154 ? -11.617 -0.376 20.237 1.00 83.81 154 GLN A O 1
ATOM 1235 N N . GLU A 1 155 ? -11.495 -2.174 21.573 1.00 87.56 155 GLU A N 1
ATOM 1236 C CA . GLU A 1 155 ? -11.972 -3.139 20.570 1.00 87.56 155 GLU A CA 1
ATOM 1237 C C . GLU A 1 155 ? -13.399 -2.818 20.108 1.00 87.56 155 GLU A C 1
ATOM 1239 O O . GLU A 1 155 ? -13.693 -2.876 18.917 1.00 87.56 155 GLU A O 1
ATOM 1244 N N . LYS A 1 156 ? -14.273 -2.392 21.029 1.00 88.00 156 LYS A N 1
ATOM 1245 C CA . LYS A 1 156 ? -15.623 -1.926 20.678 1.00 88.00 156 LYS A CA 1
ATOM 1246 C C . LYS A 1 156 ? -15.585 -0.680 19.794 1.00 88.00 156 LYS A C 1
ATOM 1248 O O . LYS A 1 156 ? -16.298 -0.630 18.801 1.00 88.00 156 LYS A O 1
ATOM 1253 N N . SER A 1 157 ? -14.744 0.301 20.131 1.00 85.94 157 SER A N 1
ATOM 1254 C CA . SER A 1 157 ? -14.562 1.509 19.315 1.00 85.94 157 SER A CA 1
ATOM 1255 C C . SER A 1 157 ? -14.044 1.175 17.909 1.00 85.94 157 SER A C 1
ATOM 1257 O O . SER A 1 157 ? -14.551 1.694 16.919 1.00 85.94 157 SER A O 1
ATOM 1259 N N . LEU A 1 158 ? -13.090 0.243 17.804 1.00 89.12 158 LEU A N 1
ATOM 1260 C CA . LEU A 1 158 ? -12.579 -0.232 16.516 1.00 89.12 158 LEU A CA 1
ATOM 1261 C C . LEU A 1 158 ? -13.682 -0.861 15.658 1.00 89.12 158 LEU A C 1
ATOM 1263 O O . LEU A 1 158 ? -13.762 -0.556 14.472 1.00 89.12 158 LEU A O 1
ATOM 1267 N N . LEU A 1 159 ? -14.551 -1.692 16.244 1.00 90.94 159 LEU A N 1
ATOM 1268 C CA . LEU A 1 159 ? -15.665 -2.299 15.509 1.00 90.94 159 LEU A CA 1
ATOM 1269 C C . LEU A 1 159 ? -16.693 -1.272 15.020 1.00 90.94 159 LEU A C 1
ATOM 1271 O O . LEU A 1 159 ? -17.225 -1.442 13.928 1.00 90.94 159 LEU A O 1
ATOM 1275 N N . VAL A 1 160 ? -16.934 -0.190 15.768 1.00 90.12 160 VAL A N 1
ATOM 1276 C CA . VAL A 1 160 ? -17.828 0.899 15.326 1.00 90.12 160 VAL A CA 1
ATOM 1277 C C . VAL A 1 160 ? -17.323 1.544 14.032 1.00 90.12 160 VAL A C 1
ATOM 1279 O O . VAL A 1 160 ? -18.115 1.826 13.140 1.00 90.12 160 VAL A O 1
ATOM 1282 N N . HIS A 1 161 ? -16.009 1.725 13.895 1.00 84.00 161 HIS A N 1
ATOM 1283 C CA . HIS A 1 161 ? -15.393 2.321 12.704 1.00 84.00 161 HIS A CA 1
ATOM 1284 C C . HIS A 1 161 ? -14.922 1.286 11.668 1.00 84.00 161 HIS A C 1
ATOM 1286 O O . HIS A 1 161 ? -14.172 1.635 10.750 1.00 84.00 161 HIS A O 1
ATOM 1292 N N . LYS A 1 162 ? -15.328 0.013 11.798 1.00 88.94 162 LYS A N 1
ATOM 1293 C CA . LYS A 1 162 ? -14.874 -1.087 10.933 1.00 88.94 162 LYS A CA 1
ATOM 1294 C C . LYS A 1 162 ? -15.152 -0.802 9.461 1.00 88.94 162 LYS A C 1
ATOM 1296 O O . LYS A 1 162 ? -14.235 -0.871 8.647 1.00 88.94 162 LYS A O 1
ATOM 1301 N N . GLU A 1 163 ? -16.408 -0.520 9.122 1.00 88.62 163 GLU A N 1
ATOM 1302 C CA . GLU A 1 163 ? -16.840 -0.381 7.727 1.00 88.62 163 GLU A CA 1
ATOM 1303 C C . 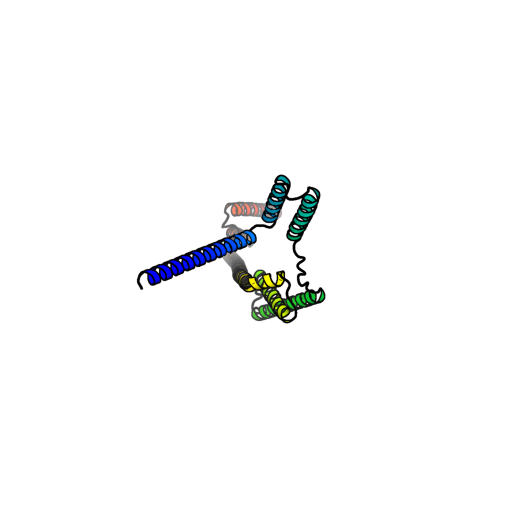GLU A 1 163 ? -16.131 0.783 7.040 1.00 88.62 163 GLU A C 1
ATOM 1305 O O . GLU A 1 163 ? -15.543 0.601 5.978 1.00 88.62 163 GLU A O 1
ATOM 1310 N N . GLU A 1 164 ? -16.094 1.941 7.696 1.00 82.56 164 GLU A N 1
ATOM 1311 C CA . GLU A 1 164 ? -15.408 3.130 7.196 1.00 82.56 164 GLU A CA 1
ATOM 1312 C C . GLU A 1 164 ? -13.900 2.882 7.013 1.00 82.56 164 GLU A C 1
ATOM 1314 O O . GLU A 1 164 ? -13.335 3.175 5.958 1.00 82.56 164 GLU A O 1
ATOM 1319 N N . THR A 1 165 ? -13.244 2.262 8.000 1.00 81.56 165 THR A N 1
ATOM 1320 C CA . THR A 1 165 ? -11.812 1.932 7.916 1.00 81.56 165 THR A CA 1
ATOM 1321 C C . THR A 1 165 ? -11.521 0.962 6.770 1.00 81.56 165 THR A C 1
ATOM 1323 O O . THR A 1 165 ? -10.535 1.132 6.047 1.00 81.56 165 THR A O 1
ATOM 1326 N N . LEU A 1 166 ? -12.353 -0.070 6.599 1.00 89.88 166 LEU A N 1
ATOM 1327 C CA . LEU A 1 166 ? -12.197 -1.039 5.517 1.00 89.88 166 LEU A CA 1
ATOM 1328 C C . LEU A 1 166 ? -12.445 -0.404 4.151 1.00 89.88 166 LEU A C 1
ATOM 1330 O O . LEU A 1 166 ? -11.709 -0.705 3.216 1.00 89.88 166 LEU A O 1
ATOM 1334 N N . GLU A 1 167 ? -13.410 0.503 4.037 1.00 85.94 167 GLU A N 1
ATOM 1335 C CA . GLU A 1 167 ? -13.717 1.174 2.778 1.00 85.94 167 GLU A CA 1
ATOM 1336 C C . GLU A 1 167 ? -12.568 2.074 2.311 1.00 85.94 167 GLU A C 1
ATOM 1338 O O . GLU A 1 167 ? -12.113 1.957 1.171 1.00 85.94 167 GLU A O 1
ATOM 1343 N N . TYR A 1 168 ? -11.985 2.875 3.208 1.00 79.56 168 TYR A N 1
ATOM 1344 C CA . TYR A 1 168 ? -10.778 3.639 2.875 1.00 79.56 168 TYR A CA 1
ATOM 1345 C C . TYR A 1 168 ? -9.617 2.727 2.464 1.00 79.56 168 TYR A C 1
ATOM 1347 O O . TYR A 1 168 ? -8.896 3.017 1.505 1.00 79.56 168 TYR A O 1
ATOM 1355 N N . LYS A 1 169 ? -9.439 1.586 3.140 1.00 87.00 169 LYS A N 1
ATOM 1356 C CA . LYS A 1 169 ? -8.406 0.612 2.764 1.00 87.00 169 LYS A CA 1
ATOM 1357 C C . LYS A 1 169 ? -8.675 -0.047 1.410 1.00 87.00 169 LYS A C 1
ATOM 1359 O O . LYS A 1 169 ? -7.716 -0.296 0.683 1.00 87.00 169 LYS A O 1
ATOM 1364 N N . ARG A 1 170 ? -9.935 -0.287 1.033 1.00 90.25 170 ARG A N 1
ATOM 1365 C CA . ARG A 1 170 ? -10.303 -0.789 -0.303 1.00 90.25 170 ARG A CA 1
ATOM 1366 C C . ARG A 1 170 ? -9.941 0.211 -1.387 1.00 90.25 170 ARG A C 1
ATOM 1368 O O . ARG A 1 170 ? -9.275 -0.173 -2.344 1.00 90.25 170 ARG A O 1
ATOM 1375 N N . GLN A 1 171 ? -10.271 1.486 -1.194 1.00 83.75 171 GLN A N 1
ATOM 1376 C CA . GLN A 1 171 ? -9.906 2.549 -2.134 1.00 83.75 171 GLN A CA 1
ATOM 1377 C C . GLN A 1 171 ? -8.384 2.660 -2.304 1.00 83.75 171 GLN A C 1
ATOM 1379 O O . GLN A 1 171 ? -7.878 2.725 -3.426 1.00 83.75 171 GLN A O 1
ATOM 1384 N N . LEU A 1 172 ? -7.633 2.612 -1.197 1.00 83.88 172 LEU A N 1
ATOM 1385 C CA . LEU A 1 172 ? -6.168 2.597 -1.237 1.00 83.88 172 LEU A CA 1
ATOM 1386 C C . LEU A 1 172 ? -5.624 1.365 -1.966 1.00 83.88 172 LEU A C 1
ATOM 1388 O O . LEU A 1 172 ? -4.671 1.487 -2.735 1.00 83.88 172 LEU A O 1
ATOM 1392 N N . ALA A 1 173 ? -6.216 0.192 -1.743 1.00 89.56 173 ALA A N 1
ATOM 1393 C CA . ALA A 1 173 ? -5.826 -1.042 -2.410 1.00 89.56 173 ALA A CA 1
ATOM 1394 C C . ALA A 1 173 ? -6.100 -0.992 -3.920 1.00 89.56 173 ALA A C 1
ATOM 1396 O O . ALA A 1 173 ? -5.235 -1.360 -4.708 1.00 89.56 173 ALA A O 1
ATOM 1397 N N . GLU A 1 174 ? -7.254 -0.474 -4.343 1.00 87.88 174 GLU A N 1
ATOM 1398 C CA . GLU A 1 174 ? -7.586 -0.303 -5.761 1.00 87.88 174 GLU A CA 1
ATOM 1399 C C . GLU A 1 174 ? -6.646 0.671 -6.473 1.00 87.88 174 GLU A C 1
ATOM 1401 O O . GLU A 1 174 ? -6.174 0.386 -7.576 1.00 87.88 174 GLU A O 1
ATOM 1406 N N . LEU A 1 175 ? -6.347 1.815 -5.854 1.00 84.75 175 LEU A N 1
ATOM 1407 C CA . LEU A 1 175 ? -5.378 2.764 -6.402 1.00 84.75 175 LEU A CA 1
ATOM 1408 C C . LEU A 1 175 ? -3.968 2.167 -6.425 1.00 84.75 175 LEU A C 1
ATOM 1410 O O . LEU A 1 175 ? -3.260 2.315 -7.421 1.00 84.75 175 LEU A O 1
ATOM 1414 N N . GLY A 1 176 ? -3.577 1.457 -5.365 1.00 89.44 176 GLY A N 1
ATOM 1415 C CA . GLY A 1 176 ? -2.301 0.750 -5.288 1.00 89.44 176 GLY A CA 1
ATOM 1416 C C . GLY A 1 176 ? -2.135 -0.268 -6.416 1.00 89.44 176 GLY A C 1
ATOM 1417 O O . GLY A 1 176 ? -1.101 -0.283 -7.084 1.00 89.44 176 GLY A O 1
ATOM 1418 N N . ASP A 1 177 ? -3.167 -1.067 -6.685 1.00 89.00 177 ASP A N 1
ATOM 1419 C CA . ASP A 1 177 ? -3.145 -2.072 -7.751 1.00 89.00 177 ASP A CA 1
ATOM 1420 C C . ASP A 1 177 ? -3.067 -1.423 -9.143 1.00 89.00 177 ASP A C 1
ATOM 1422 O O . ASP A 1 177 ? -2.286 -1.865 -9.988 1.00 89.00 177 ASP A O 1
ATOM 1426 N N . LYS A 1 178 ? -3.793 -0.317 -9.377 1.00 88.75 178 LYS A N 1
ATOM 1427 C CA . LYS A 1 178 ? -3.684 0.463 -10.626 1.00 88.75 178 LYS A CA 1
ATOM 1428 C C . LYS A 1 178 ? -2.274 1.013 -10.837 1.00 88.75 178 LYS A C 1
ATOM 1430 O O . LYS A 1 178 ? -1.764 0.981 -11.957 1.00 88.75 178 LYS A O 1
ATOM 1435 N N . VAL A 1 179 ? -1.632 1.502 -9.776 1.00 88.75 179 VAL A N 1
ATOM 1436 C CA . VAL A 1 179 ? -0.256 2.015 -9.836 1.00 88.75 179 VAL A CA 1
ATOM 1437 C C . VAL A 1 179 ? 0.730 0.903 -10.192 1.00 88.75 179 VAL A C 1
ATOM 1439 O O . VAL A 1 179 ? 1.554 1.095 -11.086 1.00 88.75 179 VAL A O 1
ATOM 1442 N N . GLU A 1 180 ? 0.654 -0.260 -9.541 1.00 90.00 180 GLU A N 1
ATOM 1443 C CA . GLU A 1 180 ? 1.534 -1.396 -9.859 1.00 90.00 180 GLU A CA 1
ATOM 1444 C C . GLU A 1 180 ? 1.305 -1.919 -11.284 1.00 90.00 180 GLU A C 1
ATOM 1446 O O . GLU A 1 180 ? 2.267 -2.167 -12.019 1.00 90.00 180 GLU A O 1
ATOM 1451 N N . HIS A 1 181 ? 0.048 -1.981 -11.727 1.00 88.62 181 HIS A N 1
ATOM 1452 C CA . HIS A 1 181 ? -0.286 -2.316 -13.108 1.00 88.62 181 HIS A CA 1
ATOM 1453 C C . HIS A 1 181 ? 0.331 -1.319 -14.104 1.00 88.62 181 HIS A C 1
ATOM 1455 O O . HIS A 1 181 ? 0.991 -1.723 -15.063 1.00 88.62 181 HIS A O 1
ATOM 1461 N N . GLN A 1 182 ? 0.208 -0.010 -13.859 1.00 90.88 182 GLN A N 1
ATOM 1462 C CA . GLN A 1 182 ? 0.785 1.003 -14.744 1.00 90.88 182 GLN A CA 1
ATOM 1463 C C . GLN A 1 182 ? 2.318 0.957 -14.766 1.00 90.88 182 GLN A C 1
ATOM 1465 O O . GLN A 1 182 ? 2.924 1.074 -15.831 1.00 90.88 182 GLN A O 1
ATOM 1470 N N . LYS A 1 183 ? 2.971 0.743 -13.616 1.00 91.88 183 LYS A N 1
ATOM 1471 C CA . LYS A 1 183 ? 4.431 0.550 -13.559 1.00 91.88 183 LYS A CA 1
ATOM 1472 C C . LYS A 1 183 ? 4.868 -0.622 -14.431 1.00 91.88 183 LYS A C 1
ATOM 1474 O O . LYS A 1 183 ? 5.878 -0.525 -15.133 1.00 91.88 183 LYS A O 1
ATOM 1479 N N . ARG A 1 184 ? 4.107 -1.718 -14.417 1.00 88.88 184 ARG A N 1
ATOM 1480 C CA . ARG A 1 184 ? 4.375 -2.878 -15.267 1.00 88.88 184 ARG A CA 1
ATOM 1481 C C . ARG A 1 184 ? 4.219 -2.543 -16.744 1.00 88.88 184 ARG A C 1
ATOM 1483 O O . ARG A 1 184 ? 5.115 -2.879 -17.512 1.00 88.88 184 ARG A O 1
ATOM 1490 N N . LEU A 1 185 ? 3.137 -1.867 -17.131 1.00 91.81 185 LEU A N 1
ATOM 1491 C CA . LEU A 1 185 ? 2.945 -1.421 -18.514 1.00 91.81 185 LEU A CA 1
ATOM 1492 C C . LEU A 1 185 ? 4.103 -0.536 -18.979 1.00 91.81 185 LEU A C 1
ATOM 1494 O O . LEU A 1 185 ? 4.666 -0.779 -20.041 1.00 91.81 185 LEU A O 1
ATOM 1498 N N . ASN A 1 186 ? 4.528 0.417 -18.150 1.00 93.81 186 ASN A N 1
ATOM 1499 C CA . ASN A 1 186 ? 5.672 1.274 -18.453 1.00 93.81 186 ASN A CA 1
ATOM 1500 C C . ASN A 1 186 ? 6.971 0.466 -18.582 1.00 93.81 186 ASN A C 1
ATOM 1502 O O . ASN A 1 186 ? 7.766 0.712 -19.484 1.00 93.81 186 ASN A O 1
ATOM 1506 N N . THR A 1 187 ? 7.182 -0.530 -17.718 1.00 93.19 187 THR A N 1
ATOM 1507 C CA 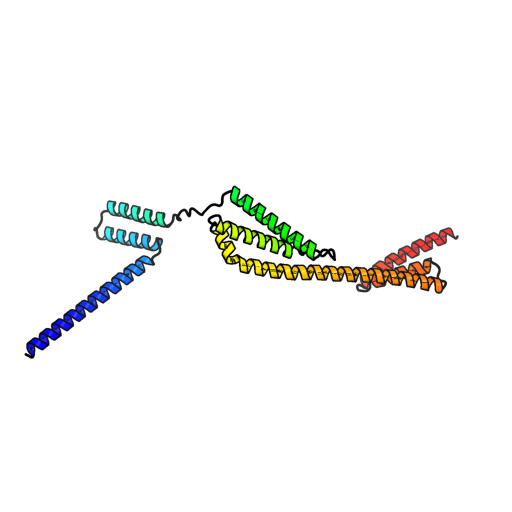. THR A 1 187 ? 8.349 -1.423 -17.798 1.00 93.19 187 THR A CA 1
ATOM 1508 C C . THR A 1 187 ? 8.335 -2.241 -19.088 1.00 93.19 187 THR A C 1
ATOM 1510 O O . THR A 1 187 ? 9.368 -2.379 -19.740 1.00 93.19 187 THR A O 1
ATOM 1513 N N . LEU A 1 188 ? 7.173 -2.769 -19.478 1.00 93.12 188 LEU A N 1
ATOM 1514 C CA . LEU A 1 188 ? 7.015 -3.535 -20.710 1.00 93.12 188 LEU A CA 1
ATOM 1515 C C . LEU A 1 188 ? 7.227 -2.654 -21.946 1.00 93.12 188 LEU A C 1
ATOM 1517 O O . LEU A 1 188 ? 7.935 -3.065 -22.861 1.00 93.12 188 LEU A O 1
ATOM 1521 N N . ALA A 1 189 ? 6.687 -1.434 -21.946 1.00 93.50 189 ALA A N 1
ATOM 1522 C CA . ALA A 1 189 ? 6.929 -0.450 -22.997 1.00 93.50 189 ALA A CA 1
ATOM 1523 C C . ALA A 1 189 ? 8.429 -0.147 -23.132 1.00 93.50 189 ALA A C 1
ATOM 1525 O O . ALA A 1 189 ? 8.989 -0.290 -24.212 1.00 93.50 189 ALA A O 1
ATOM 1526 N N . GLN A 1 190 ? 9.124 0.115 -22.020 1.00 92.25 190 GLN A N 1
ATOM 1527 C CA . GLN A 1 190 ? 10.576 0.321 -22.027 1.00 92.25 190 GLN A CA 1
ATOM 1528 C C . GLN A 1 190 ? 11.357 -0.899 -22.538 1.00 92.25 190 GLN A C 1
ATOM 1530 O O . GLN A 1 190 ? 12.384 -0.746 -23.199 1.00 92.25 190 GLN A O 1
ATOM 1535 N N . GLN A 1 191 ? 10.920 -2.120 -22.219 1.00 94.12 191 GLN A N 1
ATOM 1536 C CA . GLN A 1 191 ? 11.537 -3.339 -22.749 1.00 94.12 191 GLN A CA 1
ATOM 1537 C C . GLN A 1 191 ? 11.312 -3.472 -24.256 1.00 94.12 191 GLN A C 1
ATOM 1539 O O . GLN A 1 191 ? 12.254 -3.806 -24.978 1.00 94.12 191 GLN A O 1
ATOM 1544 N N . ALA A 1 192 ? 10.100 -3.180 -24.729 1.00 94.50 192 ALA A N 1
ATOM 1545 C CA . ALA A 1 192 ? 9.767 -3.175 -26.147 1.00 94.50 192 ALA A CA 1
ATOM 1546 C C . ALA A 1 192 ? 10.590 -2.126 -26.907 1.00 94.50 192 ALA A C 1
ATOM 1548 O O . ALA A 1 192 ? 11.166 -2.451 -27.943 1.00 94.50 192 ALA A O 1
ATOM 1549 N N . ASP A 1 193 ? 10.742 -0.920 -26.356 1.00 90.56 193 ASP A N 1
ATOM 1550 C CA . ASP A 1 193 ? 11.571 0.139 -26.935 1.00 90.56 193 ASP A CA 1
ATOM 1551 C C . ASP A 1 193 ? 13.041 -0.274 -27.001 1.00 90.56 193 ASP A C 1
ATOM 1553 O O . ASP A 1 193 ? 13.670 -0.167 -28.053 1.00 90.56 193 ASP A O 1
ATOM 1557 N N . LYS A 1 194 ? 13.591 -0.835 -25.915 1.00 89.75 194 LYS A N 1
ATOM 1558 C CA . LYS A 1 194 ? 14.965 -1.368 -25.908 1.00 89.75 194 LYS A CA 1
ATOM 1559 C C . LYS A 1 194 ? 15.150 -2.468 -26.947 1.00 89.75 194 LYS A C 1
ATOM 1561 O O . LYS A 1 194 ? 16.171 -2.500 -27.633 1.00 89.75 194 LYS A O 1
ATOM 1566 N N . PHE A 1 195 ? 14.183 -3.371 -27.079 1.00 94.12 195 PHE A N 1
ATOM 1567 C CA . PHE A 1 195 ? 14.229 -4.408 -28.102 1.00 94.12 195 PHE A CA 1
ATOM 1568 C C . PHE A 1 195 ? 14.169 -3.800 -29.507 1.00 94.12 195 PHE A C 1
ATOM 1570 O O . PHE A 1 195 ? 14.981 -4.152 -30.359 1.00 94.12 195 PHE A O 1
ATOM 1577 N N . ALA A 1 196 ? 13.273 -2.842 -29.750 1.00 91.69 196 ALA A N 1
ATOM 1578 C CA . ALA A 1 196 ? 13.168 -2.142 -31.024 1.00 91.69 196 ALA A CA 1
ATOM 1579 C C . ALA A 1 196 ? 14.474 -1.415 -31.381 1.00 91.69 196 ALA A C 1
ATOM 1581 O O . ALA A 1 196 ? 14.951 -1.558 -32.507 1.00 91.69 196 ALA A O 1
ATOM 1582 N N . GLN A 1 197 ? 15.100 -0.721 -30.425 1.00 86.06 197 GLN A N 1
ATOM 1583 C CA . GLN A 1 197 ? 16.421 -0.101 -30.582 1.00 86.06 197 GLN A CA 1
ATOM 1584 C C . GLN A 1 197 ? 17.490 -1.138 -30.953 1.00 86.06 197 GLN A C 1
ATOM 1586 O O . GLN A 1 197 ? 18.244 -0.938 -31.904 1.00 86.06 197 GLN A O 1
ATOM 1591 N N . GLN A 1 198 ? 17.524 -2.293 -30.277 1.00 88.19 198 GLN A N 1
ATOM 1592 C CA . GLN A 1 198 ? 18.446 -3.380 -30.632 1.00 88.19 198 GLN A CA 1
ATOM 1593 C C . GLN A 1 198 ? 18.218 -3.890 -32.062 1.00 88.19 198 GLN A C 1
ATOM 1595 O O . GLN A 1 198 ? 19.181 -4.149 -32.784 1.00 88.19 198 GLN A O 1
ATOM 1600 N N . GLN A 1 199 ? 16.963 -4.028 -32.495 1.00 91.31 199 GLN A N 1
ATOM 1601 C CA . GLN A 1 199 ? 16.648 -4.453 -33.861 1.00 91.31 199 GLN A CA 1
ATOM 1602 C C . GLN A 1 199 ? 17.020 -3.385 -34.898 1.00 91.31 199 GLN A C 1
ATOM 1604 O O . GLN A 1 199 ? 17.549 -3.732 -35.954 1.00 91.31 199 GLN A O 1
ATOM 1609 N N . ARG A 1 200 ? 16.805 -2.095 -34.605 1.00 85.94 200 ARG A N 1
ATOM 1610 C CA . ARG A 1 200 ? 17.260 -0.982 -35.458 1.00 85.94 200 ARG A CA 1
ATOM 1611 C C . ARG A 1 200 ? 18.775 -0.990 -35.611 1.00 85.94 200 ARG A C 1
ATOM 1613 O O . ARG A 1 200 ? 19.251 -0.951 -36.738 1.00 85.94 200 ARG A O 1
ATOM 1620 N N . ALA A 1 201 ? 19.517 -1.148 -34.515 1.00 82.38 201 ALA A N 1
ATOM 1621 C CA . ALA A 1 201 ? 20.975 -1.243 -34.548 1.00 82.38 201 ALA A CA 1
ATOM 1622 C C . ALA A 1 201 ? 21.462 -2.427 -35.403 1.00 82.38 201 ALA A C 1
ATOM 1624 O O . ALA A 1 201 ? 22.385 -2.277 -36.200 1.00 82.38 201 ALA A O 1
ATOM 1625 N N . LYS A 1 202 ? 20.807 -3.594 -35.303 1.00 86.94 202 LYS A N 1
ATOM 1626 C CA . LYS A 1 202 ? 21.113 -4.752 -36.163 1.00 86.94 202 LYS A CA 1
ATOM 1627 C C . LYS A 1 202 ? 20.855 -4.463 -37.642 1.00 86.94 202 LYS A C 1
ATOM 1629 O O . LYS A 1 202 ? 21.689 -4.808 -38.472 1.00 86.94 202 LYS A O 1
ATOM 1634 N N . ARG A 1 203 ? 19.729 -3.824 -37.979 1.00 87.56 203 ARG A N 1
ATOM 1635 C CA . ARG A 1 203 ? 19.409 -3.436 -39.366 1.00 87.56 203 ARG A CA 1
ATOM 1636 C C . ARG A 1 203 ? 20.401 -2.408 -39.904 1.00 87.56 203 ARG A C 1
ATOM 1638 O O . ARG A 1 203 ? 20.927 -2.611 -40.987 1.00 87.56 203 ARG A O 1
ATOM 1645 N N . ALA A 1 204 ? 20.739 -1.390 -39.115 1.00 84.19 204 ALA A N 1
ATOM 1646 C CA . ALA A 1 204 ? 21.737 -0.390 -39.482 1.00 84.19 204 ALA A CA 1
ATOM 1647 C C . ALA A 1 204 ? 23.118 -1.017 -39.739 1.00 84.19 204 ALA A C 1
ATOM 1649 O O . ALA A 1 204 ? 23.785 -0.654 -40.703 1.00 84.19 204 ALA A O 1
ATOM 1650 N N . ALA A 1 205 ? 23.529 -2.005 -38.934 1.00 82.19 205 ALA A N 1
ATOM 1651 C CA . ALA A 1 205 ? 24.771 -2.743 -39.168 1.00 82.19 205 ALA A CA 1
ATOM 1652 C C . ALA A 1 205 ? 24.743 -3.545 -40.485 1.00 82.19 205 ALA A C 1
ATOM 1654 O O . ALA A 1 205 ? 25.729 -3.556 -41.221 1.00 82.19 205 ALA A O 1
ATOM 1655 N N . ILE A 1 206 ? 23.611 -4.184 -40.806 1.00 85.75 206 ILE A N 1
ATOM 1656 C CA . ILE A 1 206 ? 23.411 -4.877 -42.091 1.00 85.75 206 ILE A CA 1
ATOM 1657 C C . ILE A 1 206 ? 23.479 -3.877 -43.255 1.00 85.75 206 ILE A C 1
ATOM 1659 O O . ILE A 1 206 ? 24.190 -4.119 -44.230 1.00 85.75 206 ILE A O 1
ATOM 1663 N N . ASP A 1 207 ? 22.800 -2.735 -43.140 1.00 85.56 207 ASP A N 1
ATOM 1664 C CA . ASP A 1 207 ? 22.785 -1.690 -44.167 1.00 85.56 207 ASP A CA 1
ATOM 1665 C C . ASP A 1 207 ? 24.172 -1.079 -44.390 1.00 85.56 207 ASP A C 1
ATOM 1667 O O . ASP A 1 207 ? 24.578 -0.867 -45.532 1.00 85.56 207 ASP A O 1
ATOM 1671 N N . ALA A 1 208 ? 24.934 -0.835 -43.322 1.00 83.75 208 ALA A N 1
ATOM 1672 C CA . ALA A 1 208 ? 26.301 -0.331 -43.417 1.00 83.75 208 ALA A CA 1
ATOM 1673 C C . ALA A 1 208 ? 27.215 -1.318 -44.163 1.00 83.75 208 ALA A C 1
ATOM 1675 O O . ALA A 1 208 ? 27.963 -0.910 -45.055 1.00 83.75 208 ALA A O 1
ATOM 1676 N N . LYS A 1 209 ? 27.089 -2.623 -43.879 1.00 81.69 209 LYS A N 1
ATOM 1677 C CA . LYS A 1 209 ? 27.800 -3.675 -44.620 1.00 81.69 209 LYS A CA 1
ATOM 1678 C C . LYS A 1 209 ? 27.407 -3.691 -46.101 1.00 81.69 209 LYS A C 1
ATOM 1680 O O . LYS A 1 209 ? 28.281 -3.789 -46.958 1.00 81.69 209 LYS A O 1
ATOM 1685 N N . ASN A 1 210 ? 26.119 -3.530 -46.414 1.00 84.44 210 ASN A N 1
ATOM 1686 C CA . ASN A 1 210 ? 25.633 -3.450 -47.798 1.00 84.44 210 ASN A CA 1
ATOM 1687 C C . ASN A 1 210 ? 26.162 -2.216 -48.550 1.00 84.44 210 ASN A C 1
ATOM 1689 O O . ASN A 1 210 ? 26.377 -2.284 -49.757 1.00 84.44 210 ASN A O 1
ATOM 1693 N N . ARG A 1 211 ? 26.413 -1.099 -47.856 1.00 86.38 211 ARG A N 1
ATOM 1694 C CA . ARG A 1 211 ? 27.011 0.122 -48.432 1.00 86.38 211 ARG A CA 1
ATOM 1695 C C . ARG A 1 211 ? 28.530 0.031 -48.631 1.00 86.38 211 ARG A C 1
ATOM 1697 O O . ARG A 1 211 ? 29.138 1.015 -49.043 1.00 86.38 211 ARG A O 1
ATOM 1704 N N . GLY A 1 212 ? 29.153 -1.107 -48.316 1.00 85.69 212 GLY A N 1
ATOM 1705 C CA . GLY A 1 212 ? 30.605 -1.272 -48.387 1.00 85.69 212 GLY A CA 1
ATOM 1706 C C . GLY A 1 212 ? 31.365 -0.482 -47.318 1.00 85.69 212 GLY A C 1
ATOM 1707 O O . GLY A 1 212 ? 32.557 -0.228 -47.484 1.00 85.69 212 GLY A O 1
ATOM 1708 N N . MET A 1 213 ? 30.699 -0.070 -46.229 1.00 83.50 213 MET A N 1
ATOM 1709 C CA . MET A 1 213 ? 31.385 0.580 -45.114 1.00 83.50 213 MET A CA 1
ATOM 1710 C C . MET A 1 213 ? 32.305 -0.409 -44.407 1.00 83.50 213 MET A C 1
ATOM 1712 O O . MET A 1 213 ? 31.984 -1.585 -44.240 1.00 83.50 213 MET A O 1
ATOM 1716 N N . THR A 1 214 ? 33.440 0.096 -43.926 1.00 83.56 214 THR A N 1
ATOM 1717 C CA . THR A 1 214 ? 34.293 -0.682 -43.021 1.00 83.56 214 THR A CA 1
ATOM 1718 C C . THR A 1 214 ? 33.562 -0.931 -41.700 1.00 83.56 214 THR A C 1
ATOM 1720 O O . THR A 1 214 ? 32.827 -0.057 -41.231 1.00 83.56 214 THR A O 1
ATOM 1723 N N . ASP A 1 215 ? 33.820 -2.066 -41.044 1.00 81.06 215 ASP A N 1
ATOM 1724 C CA . ASP A 1 215 ? 33.205 -2.405 -39.747 1.00 81.06 215 ASP A CA 1
ATOM 1725 C C . ASP A 1 215 ? 33.365 -1.280 -38.707 1.00 81.06 215 ASP A C 1
ATOM 1727 O O . ASP A 1 215 ? 32.485 -1.037 -37.884 1.00 81.06 215 ASP A O 1
ATOM 1731 N N . ARG A 1 216 ? 34.466 -0.521 -38.788 1.00 85.00 216 ARG A N 1
ATOM 1732 C CA . ARG A 1 216 ? 34.728 0.655 -37.947 1.00 85.00 216 ARG A CA 1
ATOM 1733 C C . ARG A 1 216 ? 33.758 1.806 -38.219 1.00 85.00 216 ARG A C 1
ATOM 1735 O O . ARG A 1 216 ? 33.259 2.406 -37.272 1.00 85.00 216 ARG A O 1
ATOM 1742 N N . GLN A 1 217 ? 33.526 2.153 -39.484 1.00 83.75 217 GLN A N 1
ATOM 1743 C CA . GLN A 1 217 ? 32.591 3.226 -39.841 1.00 83.75 217 GLN A CA 1
ATOM 1744 C C . GLN A 1 217 ? 31.164 2.846 -39.444 1.00 83.75 217 GLN A C 1
ATOM 1746 O O . GLN A 1 217 ? 30.478 3.651 -38.818 1.00 83.75 217 GLN A O 1
ATOM 1751 N N . ALA A 1 218 ? 30.777 1.593 -39.699 1.00 83.62 218 ALA A N 1
ATOM 1752 C CA . ALA A 1 218 ? 29.492 1.045 -39.279 1.00 83.62 218 ALA A CA 1
ATOM 1753 C C . ALA A 1 218 ? 29.309 1.108 -37.751 1.00 83.62 218 ALA A C 1
ATOM 1755 O O . ALA A 1 218 ? 28.266 1.546 -37.267 1.00 83.62 218 ALA A O 1
ATOM 1756 N N . ALA A 1 219 ? 30.338 0.728 -36.982 1.00 83.12 219 ALA A N 1
ATOM 1757 C CA . ALA A 1 219 ? 30.306 0.794 -35.523 1.00 83.12 219 ALA A CA 1
ATOM 1758 C C . ALA A 1 219 ? 30.148 2.234 -35.010 1.00 83.12 219 ALA A C 1
ATOM 1760 O O . ALA A 1 219 ? 29.332 2.466 -34.120 1.00 83.12 219 ALA A O 1
ATOM 1761 N N . ARG A 1 220 ? 30.871 3.203 -35.597 1.00 88.44 220 ARG A N 1
ATOM 1762 C CA . ARG A 1 220 ? 30.766 4.627 -35.231 1.00 88.44 220 ARG A CA 1
ATOM 1763 C C . ARG A 1 220 ? 29.376 5.187 -35.506 1.00 88.44 220 ARG A C 1
ATOM 1765 O O . ARG A 1 220 ? 28.774 5.775 -34.609 1.00 88.44 220 ARG A O 1
ATOM 1772 N N . GLU A 1 221 ? 28.839 4.955 -36.700 1.00 85.75 221 GLU A N 1
ATOM 1773 C CA . GLU A 1 221 ? 27.498 5.423 -37.067 1.00 85.75 221 GLU A CA 1
ATOM 1774 C C . GLU A 1 221 ? 26.419 4.801 -36.165 1.00 85.75 221 GLU A C 1
ATOM 1776 O O . GLU A 1 221 ? 25.547 5.514 -35.666 1.00 85.75 221 GLU A O 1
ATOM 1781 N N . ALA A 1 222 ? 26.528 3.505 -35.853 1.00 84.75 222 ALA A N 1
ATOM 1782 C CA . ALA A 1 222 ? 25.618 2.832 -34.927 1.00 84.75 222 ALA A CA 1
ATOM 1783 C C . ALA A 1 222 ? 25.683 3.424 -33.508 1.00 84.75 222 ALA A C 1
ATOM 1785 O O . ALA A 1 222 ? 24.648 3.638 -32.871 1.00 84.75 222 ALA A O 1
ATOM 1786 N N . THR A 1 223 ? 26.884 3.728 -33.003 1.00 87.88 223 THR A N 1
ATOM 1787 C CA . THR A 1 223 ? 27.042 4.390 -31.700 1.00 87.88 223 THR A CA 1
ATOM 1788 C C . THR A 1 223 ? 26.512 5.824 -31.697 1.00 87.88 223 THR A C 1
ATOM 1790 O O . THR A 1 223 ? 25.842 6.199 -30.739 1.00 87.88 223 THR A O 1
ATOM 1793 N N . GLU A 1 224 ? 26.717 6.610 -32.763 1.00 88.69 224 GLU A N 1
ATOM 1794 C CA . GLU A 1 224 ? 26.128 7.953 -32.874 1.00 88.69 224 GLU A CA 1
ATOM 1795 C C . GLU A 1 224 ? 24.599 7.905 -32.881 1.00 88.69 224 GLU A C 1
ATOM 1797 O O . GLU A 1 224 ? 23.954 8.692 -32.189 1.00 88.69 224 GLU A O 1
ATOM 1802 N N . GLN A 1 225 ? 24.006 6.983 -33.646 1.00 86.06 225 GLN A N 1
ATOM 1803 C CA . GLN A 1 225 ? 22.553 6.815 -33.694 1.00 86.06 225 GLN A CA 1
ATOM 1804 C C . GLN A 1 225 ? 21.992 6.427 -32.325 1.00 86.06 225 GLN A C 1
ATOM 1806 O O . GLN A 1 225 ? 21.028 7.037 -31.869 1.00 86.06 225 GLN A O 1
ATOM 1811 N N . ARG A 1 226 ? 22.637 5.489 -31.621 1.00 86.25 226 ARG A N 1
ATOM 1812 C CA . ARG A 1 226 ? 22.226 5.092 -30.268 1.00 86.25 226 ARG A CA 1
ATOM 1813 C C . ARG A 1 226 ? 22.280 6.259 -29.280 1.00 86.25 226 ARG A C 1
ATOM 1815 O O . ARG A 1 226 ? 21.365 6.415 -28.477 1.00 86.25 226 ARG A O 1
ATOM 1822 N N . LEU A 1 227 ? 23.332 7.078 -29.330 1.00 89.88 227 LEU A N 1
ATOM 1823 C CA . LEU A 1 227 ? 23.452 8.258 -28.470 1.00 89.88 227 LEU A CA 1
ATOM 1824 C C . LEU A 1 227 ? 22.358 9.289 -28.780 1.00 89.88 227 LEU A C 1
ATOM 1826 O O . LEU A 1 227 ? 21.745 9.811 -27.851 1.00 89.88 227 LEU A O 1
ATOM 1830 N N . LYS A 1 228 ? 22.047 9.523 -30.061 1.00 89.56 228 LYS A N 1
ATOM 1831 C CA . LYS A 1 228 ? 20.936 10.396 -30.480 1.00 89.56 228 LYS A CA 1
ATOM 1832 C C . LYS A 1 228 ? 19.575 9.883 -30.010 1.00 89.56 228 LYS A C 1
ATOM 1834 O O . LYS A 1 228 ? 18.775 10.681 -29.544 1.00 89.56 228 LYS A O 1
ATOM 1839 N N . GLU A 1 229 ? 19.317 8.578 -30.091 1.00 85.69 229 GLU A N 1
ATOM 1840 C CA . GLU A 1 229 ? 18.064 7.987 -29.599 1.00 85.69 229 GLU A CA 1
ATOM 1841 C C . GLU A 1 229 ? 17.955 8.042 -28.065 1.00 85.69 229 GLU A C 1
ATOM 1843 O O . GLU A 1 229 ? 16.868 8.255 -27.539 1.00 85.69 229 GLU A O 1
ATOM 1848 N N . GLN A 1 230 ? 19.063 7.873 -27.334 1.00 86.69 230 GLN A N 1
ATOM 1849 C CA . GLN A 1 230 ? 19.060 7.850 -25.866 1.00 86.69 230 GLN A CA 1
ATOM 1850 C C . GLN A 1 230 ? 19.012 9.249 -25.230 1.00 86.69 230 GLN A C 1
ATOM 1852 O O . GLN A 1 230 ? 18.424 9.411 -24.163 1.00 86.69 230 GLN A O 1
ATOM 1857 N N . TYR A 1 231 ? 19.643 10.246 -25.855 1.00 90.06 231 TYR A N 1
ATOM 1858 C CA . TYR A 1 231 ? 19.744 11.614 -25.332 1.00 90.06 231 TYR A CA 1
ATOM 1859 C C . TYR A 1 231 ? 18.972 12.640 -26.172 1.00 90.06 231 TYR A C 1
ATOM 1861 O O . TYR A 1 231 ? 19.135 13.839 -25.961 1.00 90.06 231 TYR A O 1
ATOM 1869 N N . GLY A 1 232 ? 18.134 12.199 -27.115 1.00 85.31 232 GLY A N 1
ATOM 1870 C CA . GLY A 1 232 ? 17.404 13.078 -28.038 1.00 85.31 232 GLY A CA 1
ATOM 1871 C C . GLY A 1 232 ? 16.539 14.131 -27.340 1.00 85.31 232 GLY A C 1
ATOM 1872 O O . GLY A 1 232 ? 16.479 15.269 -27.799 1.00 85.31 232 GLY A O 1
ATOM 1873 N N . ASP A 1 233 ? 15.972 13.788 -26.181 1.00 90.19 233 ASP A N 1
ATOM 1874 C CA . ASP A 1 233 ? 15.148 14.693 -25.368 1.00 90.19 233 ASP A CA 1
ATOM 1875 C C . ASP A 1 233 ? 15.972 15.730 -24.578 1.00 90.19 233 ASP A C 1
ATOM 1877 O O . ASP A 1 233 ? 15.418 16.664 -23.999 1.00 90.19 233 ASP A O 1
ATOM 1881 N N . ASN A 1 234 ? 17.304 15.592 -24.539 1.00 92.44 234 ASN A N 1
ATOM 1882 C CA . ASN A 1 234 ? 18.211 16.526 -23.876 1.00 92.44 234 ASN A CA 1
ATOM 1883 C C . ASN A 1 234 ? 19.401 16.886 -24.789 1.00 92.44 234 ASN A C 1
ATOM 1885 O O . ASN A 1 234 ? 20.465 16.260 -24.710 1.00 92.44 234 ASN A O 1
ATOM 1889 N N . PRO A 1 235 ? 19.266 17.949 -25.604 1.00 91.50 235 PRO A N 1
ATOM 1890 C CA . PRO A 1 235 ? 20.293 18.365 -26.559 1.00 91.50 235 PRO A CA 1
ATOM 1891 C C . PRO A 1 235 ? 21.655 18.685 -25.925 1.00 91.50 235 PRO A C 1
ATOM 1893 O O . PRO A 1 235 ? 22.695 18.433 -26.533 1.00 91.50 235 PRO A O 1
ATOM 1896 N N . LEU A 1 236 ? 21.671 19.215 -24.696 1.00 94.38 236 LEU A N 1
ATOM 1897 C CA . LEU A 1 236 ? 22.913 19.510 -23.975 1.00 94.38 236 LEU A CA 1
ATOM 1898 C C . LEU A 1 236 ? 23.634 18.222 -23.566 1.00 94.38 236 LEU A C 1
ATOM 1900 O O . LEU A 1 236 ? 24.834 18.085 -23.803 1.00 94.38 236 LEU A O 1
ATOM 1904 N N . ALA A 1 237 ? 22.904 17.259 -22.996 1.00 93.25 237 ALA A N 1
ATOM 1905 C CA . ALA A 1 237 ? 23.469 15.960 -22.636 1.00 93.25 237 ALA A CA 1
ATOM 1906 C C . ALA A 1 237 ? 23.943 15.190 -23.876 1.00 93.25 237 ALA A C 1
ATOM 1908 O O . ALA A 1 237 ? 25.036 14.623 -23.855 1.00 93.25 237 ALA A O 1
ATOM 1909 N N . LEU A 1 238 ? 23.173 15.234 -24.969 1.00 94.38 238 LEU A N 1
ATOM 1910 C CA . LEU A 1 238 ? 23.555 14.633 -26.243 1.00 94.38 238 LEU A CA 1
ATOM 1911 C C . LEU A 1 238 ? 24.876 15.209 -26.756 1.00 94.38 238 LEU A C 1
ATOM 1913 O O . LEU A 1 238 ? 25.787 14.447 -27.069 1.00 94.38 238 LEU A O 1
ATOM 1917 N N . ASN A 1 239 ? 25.007 16.537 -26.807 1.00 94.44 239 ASN A N 1
ATOM 1918 C CA . ASN A 1 239 ? 26.231 17.184 -27.277 1.00 94.44 239 ASN A CA 1
ATOM 1919 C C . ASN A 1 239 ? 27.443 16.809 -26.422 1.00 94.44 239 ASN A C 1
ATOM 1921 O O . ASN A 1 239 ? 28.492 16.470 -26.970 1.00 94.44 239 ASN A O 1
ATOM 1925 N N . ASN A 1 240 ? 27.292 16.807 -25.097 1.00 95.00 240 ASN A N 1
ATOM 1926 C CA . ASN A 1 240 ? 28.371 16.439 -24.185 1.00 95.00 240 ASN A CA 1
ATOM 1927 C C . ASN A 1 240 ? 28.824 14.990 -24.400 1.00 95.00 240 ASN A C 1
ATOM 1929 O O . ASN A 1 240 ? 30.009 14.758 -24.645 1.00 95.00 240 ASN A O 1
ATOM 1933 N N . VAL A 1 241 ? 27.898 14.025 -24.386 1.00 94.38 241 VAL A N 1
ATOM 1934 C CA . VAL A 1 241 ? 28.235 12.599 -24.552 1.00 94.38 241 VAL A CA 1
ATOM 1935 C C . VAL A 1 241 ? 28.807 12.321 -25.945 1.00 94.38 241 VAL A C 1
ATOM 1937 O O . VAL A 1 241 ? 29.798 11.605 -26.072 1.00 94.38 241 VAL A O 1
ATOM 1940 N N . MET A 1 242 ? 28.254 12.942 -26.989 1.00 94.50 242 MET A N 1
ATOM 1941 C CA . MET A 1 242 ? 28.798 12.849 -28.347 1.00 94.50 242 MET A CA 1
ATOM 1942 C C . MET A 1 242 ? 30.210 13.436 -28.448 1.00 94.50 242 MET A C 1
ATOM 1944 O O . MET A 1 242 ? 31.049 12.883 -29.159 1.00 94.50 242 MET A O 1
ATOM 1948 N N . SER A 1 243 ? 30.492 14.546 -27.758 1.00 94.50 243 SER A N 1
ATOM 1949 C CA . SER A 1 243 ? 31.825 15.159 -27.760 1.00 94.50 243 SER A CA 1
ATOM 1950 C C . SER A 1 243 ? 32.878 14.250 -27.122 1.00 94.50 243 SER A C 1
ATOM 1952 O O . SER A 1 243 ? 33.952 14.074 -27.697 1.00 94.50 243 SER A O 1
ATOM 1954 N N . GLU A 1 244 ? 32.557 13.610 -25.995 1.00 95.56 244 GLU A N 1
ATOM 1955 C CA . GLU A 1 244 ? 33.453 12.666 -25.321 1.00 95.56 244 GLU A CA 1
ATOM 1956 C C . GLU A 1 244 ? 33.687 11.418 -26.177 1.00 95.56 244 GLU A C 1
ATOM 1958 O O . GLU A 1 244 ? 34.828 11.013 -26.391 1.00 95.56 244 GLU A O 1
ATOM 1963 N N . GLN A 1 245 ? 32.626 10.876 -26.781 1.00 94.12 245 GLN A N 1
ATOM 1964 C CA . GLN A 1 245 ? 32.729 9.734 -27.687 1.00 94.12 245 GLN A CA 1
ATOM 1965 C C . GLN A 1 245 ? 33.643 10.027 -28.893 1.00 94.12 245 GLN A C 1
ATOM 1967 O O . GLN A 1 245 ? 34.448 9.181 -29.293 1.00 94.12 245 GLN A O 1
ATOM 1972 N N . LYS A 1 246 ? 33.565 11.240 -29.459 1.00 93.62 246 LYS A N 1
ATOM 1973 C CA . LYS A 1 246 ? 34.441 11.671 -30.561 1.00 93.62 246 LYS A CA 1
ATOM 1974 C C . LYS A 1 246 ? 35.908 11.769 -30.141 1.00 93.62 246 LYS A C 1
ATOM 1976 O O . LYS A 1 246 ? 36.774 11.412 -30.939 1.00 93.62 246 LYS A O 1
ATOM 1981 N N . LYS A 1 247 ? 36.202 12.203 -28.908 1.00 95.19 247 LYS A N 1
ATOM 1982 C CA . LYS A 1 247 ? 37.576 12.199 -28.371 1.00 95.19 247 LYS A CA 1
ATOM 1983 C C . LYS A 1 247 ? 38.135 10.778 -28.300 1.00 95.19 247 LYS A C 1
ATOM 1985 O O . LYS A 1 247 ? 39.278 10.564 -28.698 1.00 95.19 247 LYS A O 1
ATOM 1990 N N . THR A 1 248 ? 37.330 9.801 -27.872 1.00 93.75 248 THR A N 1
ATOM 1991 C CA . THR A 1 248 ? 37.734 8.385 -27.857 1.00 93.75 248 THR A CA 1
ATOM 1992 C C . THR A 1 248 ? 38.089 7.887 -29.256 1.00 93.75 248 THR A C 1
ATOM 1994 O O . THR A 1 248 ? 39.152 7.301 -29.442 1.00 93.75 248 THR A O 1
ATOM 1997 N N . TRP A 1 249 ? 37.261 8.174 -30.266 1.00 93.62 249 TRP A N 1
ATOM 1998 C CA . TRP A 1 249 ? 37.570 7.781 -31.646 1.00 93.62 249 TRP A CA 1
ATOM 1999 C C . TRP A 1 249 ? 38.835 8.437 -32.192 1.00 93.62 249 TRP A C 1
ATOM 2001 O O . TRP A 1 249 ? 39.586 7.779 -32.908 1.00 93.62 249 TRP A O 1
ATOM 2011 N N . ALA A 1 250 ? 39.083 9.703 -31.848 1.00 93.12 250 ALA A N 1
ATOM 2012 C CA . ALA A 1 250 ? 40.303 10.398 -32.244 1.00 93.12 250 ALA A CA 1
ATOM 2013 C C . ALA A 1 250 ? 41.553 9.729 -31.645 1.00 93.12 250 ALA A C 1
ATOM 2015 O O . ALA A 1 250 ? 42.522 9.499 -32.366 1.00 93.12 250 ALA A O 1
ATOM 2016 N N . ALA A 1 251 ? 41.510 9.351 -30.364 1.00 92.44 251 ALA A N 1
ATOM 2017 C CA . ALA A 1 251 ? 42.598 8.621 -29.712 1.00 92.44 251 ALA A CA 1
ATOM 2018 C C . ALA A 1 251 ? 42.811 7.217 -30.317 1.00 92.44 251 ALA A C 1
ATOM 2020 O O . ALA A 1 251 ? 43.947 6.821 -30.578 1.00 92.44 251 ALA A O 1
ATOM 2021 N N . GLU A 1 252 ? 41.733 6.475 -30.600 1.00 89.19 252 GLU A N 1
ATOM 2022 C CA . GLU A 1 252 ? 41.808 5.170 -31.277 1.00 89.19 252 GLU A CA 1
ATOM 2023 C C . GLU A 1 252 ? 42.415 5.269 -32.685 1.00 89.19 252 GLU A C 1
ATOM 2025 O O . GLU A 1 252 ? 43.162 4.380 -33.102 1.00 89.19 252 GLU A O 1
ATOM 2030 N N . ASP A 1 253 ? 42.083 6.326 -33.431 1.00 88.50 253 ASP A N 1
ATOM 2031 C CA . ASP A 1 253 ? 42.627 6.558 -34.770 1.00 88.50 253 ASP A CA 1
ATOM 2032 C C . ASP A 1 253 ? 44.108 6.949 -34.718 1.00 88.50 253 ASP A C 1
ATOM 2034 O O . ASP A 1 253 ? 44.885 6.445 -35.529 1.00 88.50 253 ASP A O 1
ATOM 2038 N N . GLN A 1 254 ? 44.520 7.774 -33.748 1.00 90.06 254 GLN A N 1
ATOM 2039 C CA . GLN A 1 254 ? 45.932 8.112 -33.526 1.00 90.06 254 GLN A CA 1
ATOM 2040 C C . GLN A 1 254 ? 46.771 6.870 -33.210 1.00 90.06 254 GLN A C 1
ATOM 2042 O O . GLN A 1 254 ? 47.814 6.671 -33.831 1.00 90.06 254 GLN A O 1
ATOM 2047 N N . LEU A 1 255 ? 46.287 6.004 -32.312 1.00 89.00 255 LEU A N 1
ATOM 2048 C CA . LEU A 1 255 ? 46.963 4.752 -31.969 1.00 89.00 255 LEU A CA 1
ATOM 2049 C C . LEU A 1 255 ? 47.135 3.840 -33.194 1.00 89.00 255 LEU A C 1
ATOM 2051 O O . LEU A 1 255 ? 48.170 3.208 -33.358 1.00 89.00 255 LEU A O 1
ATOM 2055 N N . ARG A 1 256 ? 46.142 3.759 -34.085 1.00 81.75 256 ARG A N 1
ATOM 2056 C CA . ARG A 1 256 ? 46.280 2.951 -35.311 1.00 81.75 256 ARG A CA 1
ATOM 2057 C C . ARG A 1 256 ? 47.204 3.592 -36.332 1.00 81.75 256 ARG A C 1
ATOM 2059 O O . ARG A 1 256 ? 47.953 2.877 -36.987 1.00 81.75 256 ARG A O 1
ATOM 2066 N N . GLY A 1 257 ? 47.153 4.916 -36.463 1.00 81.62 257 GLY A N 1
ATOM 2067 C CA . GLY A 1 257 ? 48.054 5.665 -37.333 1.00 81.62 257 GLY A CA 1
ATOM 2068 C C . GLY A 1 257 ? 49.520 5.428 -36.977 1.00 81.62 257 GLY A C 1
ATOM 2069 O O . GLY A 1 257 ? 50.329 5.247 -37.877 1.00 81.62 257 GLY A O 1
ATOM 2070 N N . SER A 1 258 ? 49.846 5.326 -35.683 1.00 75.06 258 SER A N 1
ATOM 2071 C CA . SER A 1 258 ? 51.202 5.006 -35.222 1.00 75.06 258 SER A CA 1
ATOM 2072 C C . SER A 1 258 ? 51.606 3.535 -35.383 1.00 75.06 258 SER A C 1
ATOM 2074 O O . SER A 1 258 ? 52.784 3.234 -35.281 1.00 75.06 258 SER A O 1
ATOM 2076 N N . TRP A 1 259 ? 50.654 2.618 -35.586 1.00 65.69 259 TRP A N 1
ATOM 2077 C CA . TRP A 1 259 ? 50.916 1.187 -35.820 1.00 65.69 259 TRP A CA 1
ATOM 2078 C C . TRP A 1 259 ? 51.025 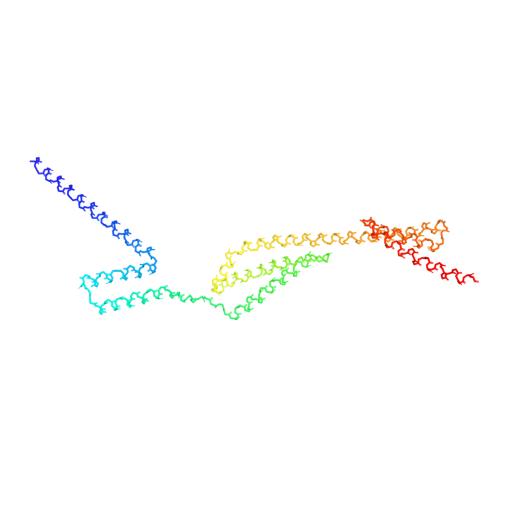0.819 -37.310 1.00 65.69 259 TRP A C 1
ATOM 2080 O O . TRP A 1 259 ? 51.547 -0.244 -37.630 1.00 65.69 259 TRP A O 1
ATOM 2090 N N . MET A 1 260 ? 50.486 1.649 -38.212 1.00 61.97 260 MET A N 1
ATOM 2091 C CA . MET A 1 260 ? 50.585 1.467 -39.672 1.00 61.97 260 MET A CA 1
ATOM 2092 C C . MET A 1 260 ? 51.722 2.276 -40.321 1.00 61.97 260 MET A C 1
ATOM 2094 O O . MET A 1 260 ? 51.931 2.136 -41.526 1.00 61.97 260 MET A O 1
ATOM 2098 N N . ALA A 1 261 ? 52.403 3.125 -39.548 1.00 54.06 261 ALA A N 1
ATOM 2099 C CA . ALA A 1 261 ? 53.629 3.830 -39.926 1.00 54.06 261 ALA A CA 1
ATOM 2100 C C . ALA A 1 261 ? 54.858 3.018 -39.497 1.00 54.06 261 ALA A C 1
ATOM 2102 O O . ALA A 1 261 ? 55.856 3.044 -40.250 1.00 54.06 261 ALA A O 1
#

Radius of gyration: 45.66 Å; chains: 1; bounding box: 135×54×114 Å

pLDDT: mean 82.32, std 10.9, range [49.94, 95.56]

Foldseek 3Di:
DVVVVVVVVVVVVVVVVVVVVVVVVVVVVVVVVVVVVVDDLVRVLVVQLVVLVVCVVVVVDDPVVSVVSNVVSVVVSVVVVPDPPPPWDDDDPVLVVVLVVQLVVQLVVVVVVVCVVVVPPPQDQFPLLSVLSSLVSNLVSLVVCVVVDPDTPVSVVCNVCSVVVSVVSVVVRVVRSVVSVVVVVVVVVVVVVVVVLVVVLVVLLVVCVVVVHDNVVSVLVSVLVVLCVVCVVPPVSSVVVVVVVVVVVVVVVVVVVVVVD